Protein AF-A0A959JTS5-F1 (afdb_monomer_lite)

Secondary structure (DSSP, 8-state):
--HHHHHHHHHHHHHHHHTT---SPP-----GGG--PPPS--------SS-SS-EEEEEE--TTTTTS--HHHHHHHHHHTEEEEEES---SHHHHHHHHHHHHHTT-TTTEEEEE---GGGTTSTTHHHHHHHHHHHHHHTT--EEEE-TTTTTT-B-TTS-B--TT-GGGHHHHHHHHHTT--EEE-----GGGGS--STT--

pLDDT: mean 88.34, std 15.29, range [42.44, 98.81]

Foldseek 3Di:
DPVVVVVVVVVVVVVVVVVVPPPDPDPAPDDPVLQDADDPDDDDDDDDQADPEAEEAQDDADQPLLPDDCVVVVVSCVSHSYFAYEHQNCQFDPSVLSNLVSCVVNVNLRHYAYAYEADCLCLVPPCRLVVRLVRVVVNVVSRHQAHEADQCLLPPRADPVRHRRHPVRVSCVSVVVSCVVSVHYYHYDHDDDPLVVDDPHSRTD

Structure (mmCIF, N/CA/C/O backbone):
data_AF-A0A959JTS5-F1
#
_entry.id   AF-A0A959JTS5-F1
#
loop_
_atom_site.group_PDB
_atom_site.id
_atom_site.type_symbol
_atom_site.label_atom_id
_atom_site.label_alt_id
_atom_site.label_comp_id
_atom_site.label_asym_id
_atom_site.label_entity_id
_atom_site.label_seq_id
_atom_site.pdbx_PDB_ins_code
_atom_site.Cartn_x
_atom_site.Cartn_y
_atom_site.Cartn_z
_atom_site.occupancy
_atom_site.B_iso_or_equiv
_atom_site.auth_seq_id
_atom_site.auth_comp_id
_atom_site.auth_asym_id
_atom_site.auth_atom_id
_atom_site.pdbx_PDB_model_num
ATOM 1 N N . MET A 1 1 ? 27.516 30.004 56.117 1.00 53.88 1 MET A N 1
ATOM 2 C CA . MET A 1 1 ? 28.196 29.675 54.843 1.00 53.88 1 MET A CA 1
ATOM 3 C C . MET A 1 1 ? 27.559 28.506 54.069 1.00 53.88 1 MET A C 1
ATOM 5 O O . MET A 1 1 ? 27.892 28.332 52.912 1.00 53.88 1 MET A O 1
ATOM 9 N N . ILE A 1 2 ? 26.614 27.744 54.647 1.00 55.06 2 ILE A N 1
ATOM 10 C CA . ILE A 1 2 ? 26.049 26.526 54.017 1.00 55.06 2 ILE A CA 1
ATOM 11 C C . ILE A 1 2 ? 24.739 26.792 53.236 1.00 55.06 2 ILE A C 1
ATOM 13 O O . ILE A 1 2 ? 24.408 26.053 52.318 1.00 55.06 2 ILE A O 1
ATOM 17 N N . ARG A 1 3 ? 24.021 27.893 53.515 1.00 50.69 3 ARG A N 1
ATOM 18 C CA . ARG A 1 3 ? 22.712 28.203 52.891 1.00 50.69 3 ARG A CA 1
ATOM 19 C C . ARG A 1 3 ? 22.774 28.709 51.441 1.00 50.69 3 ARG A C 1
ATOM 21 O O . ARG A 1 3 ? 21.753 28.698 50.771 1.00 50.69 3 ARG A O 1
ATOM 28 N N . ASN A 1 4 ? 23.952 29.117 50.961 1.00 51.06 4 ASN A N 1
ATOM 29 C CA . ASN A 1 4 ? 24.141 29.609 49.588 1.00 51.06 4 ASN A CA 1
ATOM 30 C C . ASN A 1 4 ? 24.573 28.498 48.615 1.00 51.06 4 ASN A C 1
ATOM 32 O O . ASN A 1 4 ? 24.499 28.687 47.406 1.00 51.06 4 ASN A O 1
ATOM 36 N N . LEU A 1 5 ? 25.007 27.339 49.128 1.00 53.47 5 LEU A N 1
ATOM 37 C CA . LEU A 1 5 ? 25.459 26.220 48.297 1.00 53.47 5 LEU A CA 1
ATOM 38 C C . LEU A 1 5 ? 24.276 25.445 47.699 1.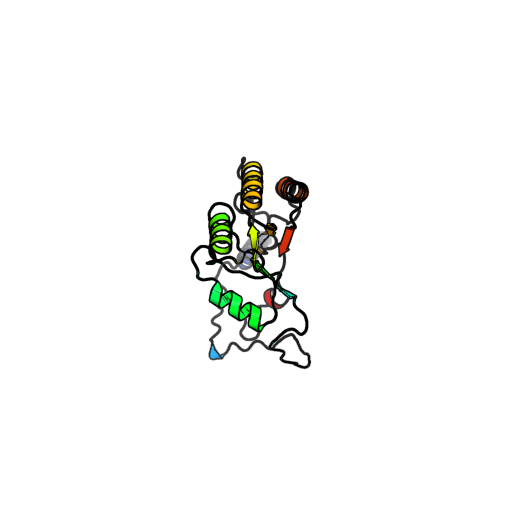00 53.47 5 LEU A C 1
ATOM 40 O O . LEU A 1 5 ? 24.325 25.033 46.545 1.00 53.47 5 LEU A O 1
ATOM 44 N N . THR A 1 6 ? 23.184 25.303 48.455 1.00 54.44 6 THR A N 1
ATOM 45 C CA . THR A 1 6 ? 21.994 24.552 48.032 1.00 54.44 6 THR A CA 1
ATOM 46 C C . THR A 1 6 ? 21.230 25.259 46.909 1.00 54.44 6 THR A C 1
ATOM 48 O O . THR A 1 6 ? 20.762 24.608 45.980 1.00 54.44 6 THR A O 1
ATOM 51 N N . THR A 1 7 ? 21.160 26.594 46.936 1.00 52.66 7 THR A N 1
ATOM 52 C CA . THR A 1 7 ? 20.487 27.393 45.898 1.00 52.66 7 THR A CA 1
ATOM 53 C C . THR A 1 7 ? 21.258 27.386 44.575 1.00 52.66 7 THR A C 1
ATOM 55 O O . THR A 1 7 ? 20.642 27.306 43.517 1.00 52.66 7 THR A O 1
ATOM 58 N N . CYS A 1 8 ? 22.597 27.385 44.620 1.00 52.59 8 CYS A N 1
ATOM 59 C CA . CYS A 1 8 ? 23.424 27.212 43.421 1.00 52.59 8 CYS A CA 1
ATOM 60 C C . CYS A 1 8 ? 23.279 25.811 42.811 1.00 52.59 8 CYS A C 1
ATOM 62 O O . CYS A 1 8 ? 23.274 25.681 41.593 1.00 52.59 8 CYS A O 1
ATOM 64 N N . PHE A 1 9 ? 23.118 24.768 43.629 1.00 55.44 9 PHE A N 1
ATOM 65 C CA . PHE A 1 9 ? 23.006 23.396 43.126 1.00 55.44 9 PHE A CA 1
ATOM 66 C C . PHE A 1 9 ? 21.684 23.141 42.379 1.00 55.44 9 PHE A C 1
ATOM 68 O O . PHE A 1 9 ? 21.674 22.465 41.354 1.00 55.44 9 PHE A O 1
ATOM 75 N N . VAL A 1 10 ? 20.577 23.737 42.839 1.00 55.84 10 VAL A N 1
ATOM 76 C CA . VAL A 1 10 ? 19.264 23.629 42.174 1.00 55.84 10 VAL A CA 1
ATOM 77 C C . VAL A 1 10 ? 19.225 24.411 40.854 1.00 55.84 10 VAL A C 1
ATOM 79 O O . VAL A 1 10 ? 18.631 23.937 39.891 1.00 55.84 10 VAL A O 1
ATOM 82 N N . LEU A 1 11 ? 19.902 25.563 40.775 1.00 51.66 11 LEU A N 1
ATOM 83 C CA . LEU A 1 11 ? 20.012 26.362 39.545 1.00 51.66 11 LEU A CA 1
ATOM 84 C C . LEU A 1 11 ? 20.901 25.702 38.480 1.00 51.66 11 LEU A C 1
ATOM 86 O O . LEU A 1 11 ? 20.620 25.811 37.293 1.00 51.66 11 LEU A O 1
ATOM 90 N N . VAL A 1 12 ? 21.952 24.987 38.886 1.00 55.69 12 VAL A N 1
ATOM 91 C CA . VAL A 1 12 ? 22.808 24.245 37.945 1.00 55.69 12 VAL A CA 1
ATOM 92 C C . VAL A 1 12 ? 22.078 23.020 37.384 1.00 55.69 12 VAL A C 1
ATOM 94 O O . VAL A 1 12 ? 22.204 22.733 36.195 1.00 55.69 12 VAL A O 1
ATOM 97 N N . LEU A 1 13 ? 21.260 22.332 38.192 1.00 50.53 13 LEU A N 1
ATOM 98 C CA . LEU A 1 13 ? 20.491 21.173 37.724 1.00 50.53 13 LEU A CA 1
ATOM 99 C C . LEU A 1 13 ? 19.383 21.554 36.726 1.00 50.53 13 LEU A C 1
ATOM 101 O O . LEU A 1 13 ? 19.171 20.829 35.758 1.00 50.53 13 LEU A O 1
ATOM 105 N N . SER A 1 14 ? 18.709 22.693 36.920 1.00 51.78 14 SER A N 1
ATOM 106 C CA . SER A 1 14 ? 17.647 23.152 36.013 1.00 51.78 14 SER A CA 1
ATOM 107 C C . SER A 1 14 ? 18.177 23.660 34.665 1.00 51.78 14 SER A C 1
ATOM 109 O O . SER A 1 14 ? 17.533 23.454 33.634 1.00 51.78 14 SER A O 1
ATOM 111 N N . VAL A 1 15 ? 19.380 24.245 34.637 1.00 51.44 15 VAL A N 1
ATOM 112 C CA . VAL A 1 15 ? 20.060 24.628 33.385 1.00 51.44 15 VAL A CA 1
ATOM 113 C C . VAL A 1 15 ? 20.521 23.391 32.602 1.00 51.44 15 VAL A C 1
ATOM 115 O O . VAL A 1 15 ? 20.429 23.379 31.377 1.00 51.44 15 VAL A O 1
ATOM 118 N N . LEU A 1 16 ? 20.937 22.316 33.283 1.00 49.72 16 LEU A N 1
ATOM 119 C CA . LEU A 1 16 ? 21.327 21.057 32.630 1.00 49.72 16 LEU A CA 1
ATOM 120 C C . LEU A 1 16 ? 20.135 20.300 32.020 1.00 49.72 16 LEU A C 1
ATOM 122 O O . LEU A 1 16 ? 20.291 19.677 30.973 1.00 49.72 16 LEU A O 1
ATOM 126 N N . THR A 1 17 ? 18.937 20.392 32.606 1.00 49.69 17 THR A N 1
ATOM 127 C CA . THR A 1 17 ? 17.725 19.794 32.015 1.00 49.69 17 THR A CA 1
ATOM 128 C C . THR A 1 17 ? 17.213 20.536 30.778 1.00 49.69 17 THR A C 1
ATOM 130 O O . THR A 1 17 ? 16.618 19.907 29.909 1.00 49.69 17 THR A O 1
ATOM 133 N N . LEU A 1 18 ? 17.481 21.841 30.647 1.00 46.03 18 LEU A N 1
ATOM 134 C CA . LEU A 1 18 ? 17.087 22.624 29.464 1.00 46.03 18 LEU A CA 1
ATOM 135 C C . LEU A 1 18 ? 17.956 22.320 28.231 1.00 46.03 18 LEU A C 1
ATOM 137 O O . LEU A 1 18 ? 17.461 22.384 27.111 1.00 46.03 18 LEU A O 1
ATOM 141 N N . TYR A 1 19 ? 19.218 21.916 28.414 1.00 48.56 19 TYR A N 1
ATOM 142 C CA . TYR A 1 19 ? 20.091 21.509 27.301 1.00 48.56 19 TYR A CA 1
ATOM 143 C C . TYR A 1 19 ? 19.749 20.134 26.706 1.00 48.56 19 TYR A C 1
ATOM 145 O O . TYR A 1 19 ? 20.180 19.831 25.595 1.00 48.56 19 TYR A O 1
ATOM 153 N N . ALA A 1 20 ? 18.974 19.305 27.414 1.00 47.16 20 ALA A N 1
ATOM 154 C CA . ALA A 1 20 ? 18.559 17.988 26.927 1.00 47.16 20 ALA A CA 1
ATOM 155 C C . ALA A 1 20 ? 17.365 18.044 25.952 1.00 47.16 20 ALA A C 1
ATOM 157 O O . ALA A 1 20 ? 17.077 17.054 25.287 1.00 47.16 20 ALA A O 1
ATOM 158 N N . GLN A 1 21 ? 16.693 19.194 25.831 1.00 47.03 21 GLN A N 1
ATOM 159 C CA . GLN A 1 21 ? 15.631 19.440 24.850 1.00 47.03 21 GLN A CA 1
ATOM 160 C C . GLN A 1 21 ? 16.137 20.388 23.760 1.00 47.03 21 GLN A C 1
ATOM 162 O O . GLN A 1 21 ? 15.685 21.524 23.625 1.00 47.03 21 GLN A O 1
ATOM 167 N N . ARG A 1 22 ? 17.123 19.939 22.980 1.00 42.44 22 ARG A N 1
ATOM 168 C CA . ARG A 1 22 ? 17.536 20.668 21.779 1.00 42.44 22 ARG A CA 1
ATOM 169 C C . ARG A 1 22 ? 16.488 20.419 20.685 1.00 42.44 22 ARG A C 1
ATOM 171 O O . ARG A 1 22 ? 16.502 19.373 20.053 1.00 42.44 22 ARG A O 1
ATOM 178 N N . ASN A 1 23 ? 15.584 21.382 20.503 1.00 50.91 23 ASN A N 1
ATOM 179 C CA . ASN A 1 23 ? 14.609 21.447 19.401 1.00 50.91 23 ASN A CA 1
ATOM 180 C C . ASN A 1 23 ? 15.133 22.255 18.194 1.00 50.91 23 ASN A C 1
ATOM 182 O O . ASN A 1 23 ? 14.359 22.620 17.313 1.00 50.91 23 ASN A O 1
ATOM 186 N N . GLU A 1 24 ? 16.429 22.570 18.163 1.00 52.34 24 GLU A N 1
ATOM 187 C CA . GLU A 1 24 ? 17.044 23.203 16.996 1.00 52.34 24 GLU A CA 1
ATOM 188 C C . GLU A 1 24 ? 17.142 22.179 15.857 1.00 52.34 24 GLU A C 1
ATOM 190 O O . GLU A 1 24 ? 17.466 21.016 16.134 1.00 52.34 24 GLU A O 1
ATOM 195 N N . PRO A 1 25 ? 16.897 22.574 14.593 1.00 55.31 25 PRO A N 1
ATOM 196 C CA . PRO A 1 25 ? 17.219 21.726 13.456 1.00 55.31 25 PRO A CA 1
ATOM 197 C C . PRO A 1 25 ? 18.669 21.276 13.608 1.00 55.31 25 PRO A C 1
ATOM 199 O O . PRO A 1 25 ? 19.538 22.078 13.962 1.00 55.31 25 PRO A O 1
ATOM 202 N N . LEU A 1 26 ? 18.936 19.992 13.382 1.00 58.16 26 LEU A N 1
ATOM 203 C CA . LEU A 1 26 ? 20.311 19.542 13.262 1.00 58.16 26 LEU A CA 1
ATOM 204 C C . LEU A 1 26 ? 20.951 20.412 12.165 1.00 58.16 26 LEU A C 1
ATOM 206 O O . LEU A 1 26 ? 20.433 20.448 11.050 1.00 58.16 26 LEU A O 1
ATOM 210 N N . ASP A 1 27 ? 22.005 21.158 12.503 1.00 59.91 27 ASP A N 1
ATOM 211 C CA . ASP A 1 27 ? 22.776 22.003 11.577 1.00 59.91 27 ASP A CA 1
ATOM 212 C C . ASP A 1 27 ? 23.596 21.104 10.639 1.00 59.91 27 ASP A C 1
ATOM 214 O O . ASP A 1 27 ? 24.821 21.031 10.682 1.00 59.91 27 ASP A O 1
ATOM 218 N N . ILE A 1 28 ? 22.879 20.277 9.885 1.00 63.41 28 ILE A N 1
ATOM 219 C CA . ILE A 1 28 ? 23.405 19.265 8.987 1.00 63.41 28 ILE A CA 1
ATOM 220 C C . ILE A 1 28 ? 23.385 19.902 7.611 1.00 63.41 28 ILE A C 1
ATOM 222 O O . ILE A 1 28 ? 22.430 19.768 6.848 1.00 63.41 28 ILE A O 1
ATOM 226 N N . SER A 1 29 ? 24.448 20.640 7.302 1.00 73.50 29 SER A N 1
ATOM 227 C CA . SER A 1 29 ? 24.765 20.985 5.922 1.00 73.50 29 SER A CA 1
ATOM 228 C C . SER A 1 29 ? 25.586 19.841 5.323 1.00 73.50 29 SER A C 1
ATOM 230 O O . SER A 1 29 ? 26.816 19.851 5.377 1.00 73.50 29 SER A O 1
ATOM 232 N N . ILE A 1 30 ? 24.913 18.817 4.798 1.00 80.62 30 ILE A N 1
ATOM 233 C CA . ILE A 1 30 ? 25.578 17.826 3.946 1.00 80.62 30 ILE A CA 1
ATOM 234 C C . ILE A 1 30 ? 25.593 18.411 2.538 1.00 80.62 30 ILE A C 1
ATOM 236 O O . ILE A 1 30 ? 24.537 18.691 1.968 1.00 80.62 30 ILE A O 1
ATOM 240 N N . ASP A 1 31 ? 26.785 18.640 1.998 1.00 84.38 31 ASP A N 1
ATOM 241 C CA . ASP A 1 31 ? 26.932 19.046 0.606 1.00 84.38 31 ASP A CA 1
ATOM 242 C C . ASP A 1 31 ? 26.749 17.833 -0.310 1.00 84.38 31 ASP A C 1
ATOM 244 O O . ASP A 1 31 ? 27.231 16.740 0.001 1.00 84.38 31 ASP A O 1
ATOM 248 N N . PHE A 1 32 ? 26.079 18.029 -1.447 1.00 85.25 32 PHE A N 1
ATOM 249 C CA . PHE A 1 32 ? 25.820 16.953 -2.403 1.00 85.25 32 PHE A CA 1
ATOM 250 C C . PHE A 1 32 ? 27.115 16.271 -2.867 1.00 85.25 32 PHE A C 1
ATOM 252 O O . PHE A 1 32 ? 27.122 15.055 -3.024 1.00 85.25 32 PHE A O 1
ATOM 259 N N . GLU A 1 33 ? 28.218 17.014 -3.032 1.00 89.75 33 GLU A N 1
ATOM 260 C CA . GLU A 1 33 ? 29.499 16.433 -3.462 1.00 89.75 33 GLU A CA 1
ATOM 261 C C . GLU A 1 33 ? 30.173 15.592 -2.366 1.00 89.75 33 GLU A C 1
ATOM 263 O O . GLU A 1 33 ? 31.035 14.769 -2.665 1.00 89.75 33 GLU A O 1
ATOM 268 N N . SER A 1 34 ? 29.791 15.791 -1.101 1.00 87.31 34 SER A N 1
ATOM 269 C CA . SER A 1 34 ? 30.347 15.070 0.052 1.00 87.31 34 SER A CA 1
ATOM 270 C C . SER A 1 34 ? 29.538 13.847 0.479 1.00 87.31 34 SER A C 1
ATOM 272 O O . SER A 1 34 ? 30.043 13.042 1.261 1.00 87.31 34 SER A O 1
ATOM 274 N N . TYR A 1 35 ? 28.300 13.714 -0.001 1.00 89.25 35 TYR A N 1
ATOM 275 C CA . TYR A 1 35 ? 27.422 12.592 0.319 1.00 89.25 35 TYR A CA 1
ATOM 276 C C . TYR A 1 35 ? 27.860 11.329 -0.437 1.00 89.25 35 TYR A C 1
ATOM 278 O O . TYR A 1 35 ? 27.628 11.203 -1.638 1.00 89.25 35 TYR A O 1
ATOM 286 N N . ASP A 1 36 ? 28.495 10.400 0.279 1.00 89.75 36 ASP A N 1
ATOM 287 C CA . ASP A 1 36 ? 29.021 9.136 -0.258 1.00 89.75 36 ASP A CA 1
ATOM 288 C C . ASP A 1 36 ? 28.855 8.003 0.778 1.00 89.75 36 ASP A C 1
ATOM 290 O O . ASP A 1 36 ? 29.837 7.522 1.357 1.00 89.75 36 ASP A O 1
ATOM 294 N N . PRO A 1 37 ? 27.608 7.605 1.107 1.00 88.62 37 PRO A N 1
ATOM 295 C CA . PRO A 1 37 ? 27.366 6.555 2.085 1.00 88.62 37 PRO A CA 1
ATOM 296 C C . PRO A 1 37 ? 27.881 5.204 1.559 1.00 88.62 37 PRO A C 1
ATOM 298 O O . PRO A 1 37 ? 27.437 4.729 0.507 1.00 88.62 37 PRO A O 1
ATOM 301 N N . PRO A 1 38 ? 28.796 4.525 2.275 1.00 85.62 38 PRO A N 1
ATOM 302 C CA . PRO A 1 38 ? 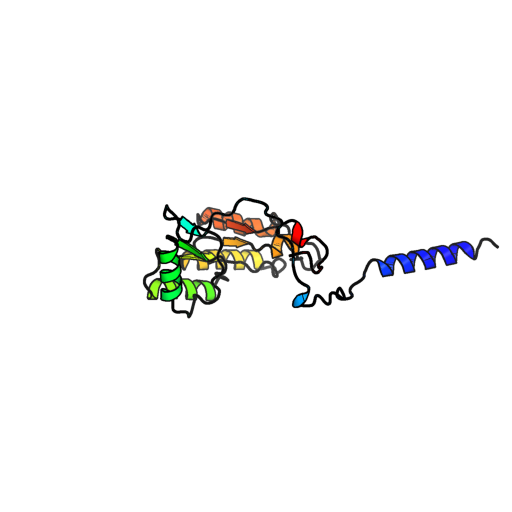29.240 3.202 1.879 1.00 85.62 38 PRO A CA 1
ATOM 303 C C . PRO A 1 38 ? 28.083 2.206 1.999 1.00 85.62 38 PRO A C 1
ATOM 305 O O . PRO A 1 38 ? 27.427 2.111 3.039 1.00 85.62 38 PRO A O 1
ATOM 308 N N . SER A 1 39 ? 27.870 1.403 0.953 1.00 85.00 39 SER A N 1
ATOM 309 C CA . SER A 1 39 ? 26.865 0.339 0.988 1.00 85.00 39 SER A CA 1
ATOM 310 C C . SER A 1 39 ? 27.113 -0.603 2.167 1.00 85.00 39 SER A C 1
ATOM 312 O O . SER A 1 39 ? 28.185 -1.198 2.309 1.00 85.00 39 SER A O 1
ATOM 314 N N . THR A 1 40 ? 26.090 -0.787 3.000 1.00 83.38 40 THR A N 1
ATOM 315 C CA . THR A 1 40 ? 26.128 -1.759 4.103 1.00 83.38 40 THR A CA 1
ATOM 316 C C . THR A 1 40 ? 25.941 -3.204 3.621 1.00 83.38 40 THR A C 1
ATOM 318 O O . THR A 1 40 ? 26.171 -4.147 4.383 1.00 83.38 40 THR A O 1
ATOM 321 N N . LEU A 1 41 ? 25.562 -3.402 2.353 1.00 83.00 41 LEU A N 1
ATOM 322 C CA . LEU A 1 41 ? 25.372 -4.709 1.733 1.00 83.00 41 LEU A CA 1
ATOM 323 C C . LEU A 1 41 ? 26.648 -5.144 0.995 1.00 83.00 41 LEU A C 1
ATOM 325 O O . LEU A 1 41 ? 26.887 -4.752 -0.144 1.00 83.00 41 LEU A O 1
ATOM 329 N N . VAL A 1 42 ? 27.450 -6.001 1.631 1.00 83.69 42 VAL A N 1
ATOM 330 C CA . VAL A 1 42 ? 28.685 -6.552 1.045 1.00 83.69 42 VAL A CA 1
ATOM 331 C C . VAL A 1 42 ? 28.430 -7.961 0.515 1.00 83.69 42 VAL A C 1
ATOM 333 O O . VAL A 1 42 ? 28.516 -8.940 1.257 1.00 83.69 42 VAL A O 1
ATOM 336 N N . VAL A 1 43 ? 28.108 -8.077 -0.774 1.00 88.75 43 VAL A N 1
ATOM 337 C CA . VAL A 1 43 ? 27.899 -9.361 -1.466 1.00 88.75 43 VAL A CA 1
ATOM 338 C C . VAL A 1 43 ? 28.390 -9.280 -2.918 1.00 88.75 43 VAL A C 1
ATOM 340 O O . VAL A 1 43 ? 28.415 -8.189 -3.483 1.00 88.75 43 VAL A O 1
ATOM 343 N N . PRO A 1 44 ? 28.768 -10.402 -3.560 1.00 90.31 44 PRO A N 1
ATOM 344 C CA . PRO A 1 44 ? 29.006 -10.421 -5.000 1.00 90.31 44 PRO A CA 1
ATOM 345 C C . PRO A 1 44 ? 27.768 -9.968 -5.781 1.00 90.31 44 PRO A C 1
ATOM 347 O O . PRO A 1 44 ? 26.658 -10.446 -5.538 1.00 90.31 44 PRO A O 1
ATOM 350 N N . GLU A 1 45 ? 27.966 -9.074 -6.744 1.00 87.62 45 GLU A N 1
ATOM 351 C CA . GLU A 1 45 ? 26.886 -8.571 -7.585 1.00 87.62 45 GLU A CA 1
ATOM 352 C C . GLU A 1 45 ? 26.626 -9.475 -8.791 1.00 87.62 45 GLU A C 1
ATOM 354 O O . GLU A 1 45 ? 27.536 -9.937 -9.488 1.00 87.62 45 GLU A O 1
ATOM 359 N N . HIS A 1 46 ? 25.344 -9.689 -9.076 1.00 88.62 46 HIS A N 1
ATOM 360 C CA . HIS A 1 46 ? 24.879 -10.461 -10.220 1.00 88.62 46 HIS A CA 1
ATOM 361 C C . HIS A 1 46 ? 23.702 -9.734 -10.881 1.00 88.62 46 HIS A C 1
ATOM 363 O O . HIS A 1 46 ? 22.549 -10.066 -10.599 1.00 88.62 46 HIS A O 1
ATOM 369 N N . PRO A 1 4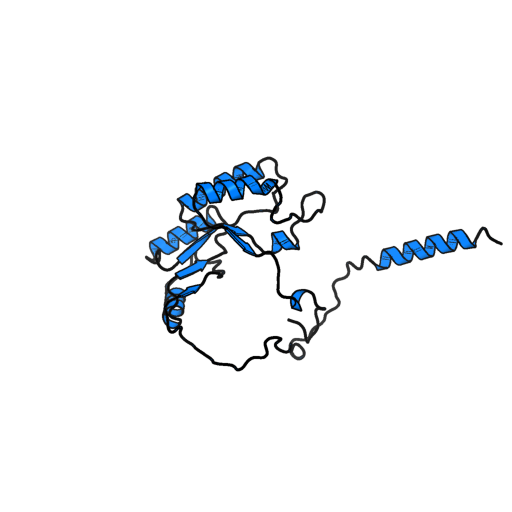7 ? 23.953 -8.736 -11.748 1.00 87.31 47 PRO A N 1
ATOM 370 C CA . PRO A 1 47 ? 22.885 -7.943 -12.342 1.00 87.31 47 PRO A CA 1
ATOM 371 C C . PRO A 1 47 ? 21.994 -8.815 -13.238 1.00 87.31 47 PRO A C 1
ATOM 373 O O . PRO A 1 47 ? 22.433 -9.393 -14.236 1.00 87.31 47 PRO A O 1
ATOM 376 N N . LYS A 1 48 ? 20.715 -8.924 -12.868 1.00 90.44 48 LYS A N 1
ATOM 377 C CA . LYS A 1 48 ? 19.664 -9.589 -13.647 1.00 90.44 48 LYS A CA 1
ATOM 378 C C . LYS A 1 48 ? 18.606 -8.549 -13.985 1.00 90.44 48 LYS A C 1
ATOM 380 O O . LYS A 1 48 ? 18.004 -7.976 -13.089 1.00 90.44 48 LYS A O 1
ATOM 385 N N . THR A 1 49 ? 18.358 -8.338 -15.271 1.00 93.62 49 THR A N 1
ATOM 386 C CA . THR A 1 49 ? 17.380 -7.348 -15.754 1.00 93.62 49 THR A CA 1
ATOM 387 C C . THR A 1 49 ? 15.981 -7.927 -15.962 1.00 93.62 49 THR A C 1
ATOM 389 O O . THR A 1 49 ? 15.043 -7.185 -16.217 1.00 93.62 49 THR A O 1
ATOM 392 N N . ARG A 1 50 ? 15.825 -9.253 -15.858 1.00 96.88 50 ARG A N 1
ATOM 393 C CA . ARG A 1 50 ? 14.544 -9.954 -15.997 1.00 96.88 50 ARG A CA 1
ATOM 394 C C . ARG A 1 50 ? 14.509 -11.194 -15.110 1.00 96.88 50 ARG A C 1
ATOM 396 O O . ARG A 1 50 ? 15.467 -11.976 -15.096 1.00 96.88 50 ARG A O 1
ATOM 403 N N . ALA A 1 51 ? 13.398 -11.410 -14.409 1.00 96.81 51 ALA A N 1
ATOM 404 C CA . ALA A 1 51 ? 13.219 -12.582 -13.562 1.00 96.81 51 ALA A CA 1
ATOM 405 C C . ALA A 1 51 ? 13.021 -13.857 -14.400 1.00 96.81 51 ALA A C 1
ATOM 407 O O . ALA A 1 51 ? 12.308 -13.872 -15.408 1.00 96.81 51 ALA A O 1
ATOM 408 N N . LYS A 1 52 ? 13.647 -14.964 -13.971 1.00 96.62 52 LYS A N 1
ATOM 409 C CA . LYS A 1 52 ? 13.503 -16.276 -14.631 1.00 96.62 52 LYS A CA 1
ATOM 410 C C . LYS A 1 52 ? 12.059 -16.783 -14.564 1.00 96.62 52 LYS A C 1
ATOM 412 O O . LYS A 1 52 ? 11.565 -17.326 -15.548 1.00 96.62 52 LYS A O 1
ATOM 417 N N . TYR A 1 53 ? 11.413 -16.600 -13.415 1.00 97.88 53 TYR A N 1
ATOM 418 C CA . TYR A 1 53 ? 10.020 -16.967 -13.178 1.00 97.88 53 TYR A CA 1
ATOM 419 C C . TYR A 1 53 ? 9.169 -15.710 -13.010 1.00 97.88 53 TYR A C 1
ATOM 421 O O . TYR A 1 53 ? 9.695 -14.703 -12.530 1.00 97.88 53 TYR A O 1
ATOM 429 N N . PRO A 1 54 ? 7.886 -15.762 -13.399 1.00 97.88 54 PRO A N 1
ATOM 430 C CA . PRO A 1 54 ? 6.978 -14.657 -13.160 1.00 97.88 54 PRO A CA 1
ATOM 431 C C . PRO A 1 54 ? 6.829 -14.394 -11.657 1.00 97.88 54 PRO A C 1
ATOM 433 O O . PRO A 1 54 ? 6.806 -15.342 -10.870 1.00 97.88 54 PRO A O 1
ATOM 436 N N . PHE A 1 55 ? 6.741 -13.126 -11.259 1.00 98.12 55 PHE A N 1
ATOM 437 C CA . PHE A 1 55 ? 6.649 -12.747 -9.846 1.00 98.12 55 PHE A CA 1
ATOM 438 C C . PHE A 1 55 ? 5.613 -11.648 -9.593 1.00 98.12 55 PHE A C 1
ATOM 440 O O . PHE A 1 55 ? 5.121 -11.009 -10.525 1.00 98.12 55 PHE A O 1
ATOM 447 N N . ILE A 1 56 ? 5.286 -11.458 -8.315 1.00 98.25 56 ILE A N 1
ATOM 448 C CA . ILE A 1 56 ? 4.393 -10.413 -7.815 1.00 98.25 56 ILE A CA 1
ATOM 449 C C . ILE A 1 56 ? 5.243 -9.427 -7.018 1.00 98.25 56 ILE A C 1
ATOM 451 O O . ILE A 1 56 ? 5.920 -9.837 -6.074 1.00 98.25 56 ILE A O 1
ATOM 455 N N . ASP A 1 57 ? 5.211 -8.149 -7.389 1.00 97.75 57 ASP A N 1
ATOM 456 C CA . ASP A 1 57 ? 5.776 -7.086 -6.559 1.00 97.75 57 ASP A CA 1
ATOM 457 C C . ASP A 1 57 ? 4.770 -6.720 -5.470 1.00 97.75 57 ASP A C 1
ATOM 459 O O . ASP A 1 57 ? 3.691 -6.207 -5.758 1.00 97.75 57 ASP A O 1
ATOM 463 N N . ILE A 1 58 ? 5.109 -7.016 -4.217 1.00 96.75 58 ILE A N 1
ATOM 464 C CA . ILE A 1 58 ? 4.208 -6.823 -3.077 1.00 96.75 58 ILE A CA 1
ATOM 465 C C . ILE A 1 58 ? 4.302 -5.428 -2.446 1.00 96.75 58 ILE A C 1
ATOM 467 O O . ILE A 1 58 ? 3.542 -5.148 -1.519 1.00 96.75 58 ILE A O 1
ATOM 471 N N . HIS A 1 59 ? 5.244 -4.576 -2.871 1.00 96.12 59 HIS A N 1
ATOM 472 C CA . HIS A 1 59 ? 5.495 -3.303 -2.197 1.00 96.12 59 HIS A CA 1
ATOM 473 C C . HIS A 1 59 ? 5.836 -2.180 -3.169 1.00 96.12 59 HIS A C 1
ATOM 475 O O . HIS A 1 59 ? 6.990 -1.782 -3.310 1.00 96.12 59 HIS A O 1
ATOM 481 N N . ASN A 1 60 ? 4.793 -1.588 -3.745 1.00 95.75 60 ASN A N 1
ATOM 482 C CA . ASN A 1 60 ? 4.925 -0.456 -4.645 1.00 95.75 60 ASN A CA 1
ATOM 483 C C . ASN A 1 60 ? 4.062 0.742 -4.218 1.00 95.75 60 ASN A C 1
ATOM 485 O O . ASN A 1 60 ? 3.083 0.591 -3.482 1.00 95.75 60 ASN A O 1
ATOM 489 N N . HIS A 1 61 ? 4.410 1.933 -4.704 1.00 96.25 61 HIS A N 1
ATOM 490 C CA . HIS A 1 61 ? 3.692 3.177 -4.440 1.00 96.25 61 HIS A CA 1
ATOM 491 C C . HIS A 1 61 ? 3.420 3.943 -5.737 1.00 96.25 61 HIS A C 1
ATOM 493 O O . HIS A 1 61 ? 4.248 4.720 -6.208 1.00 96.25 61 HIS A O 1
ATOM 499 N N . GLN A 1 62 ? 2.224 3.748 -6.292 1.00 95.38 62 GLN A N 1
ATOM 500 C CA . GLN A 1 62 ? 1.779 4.374 -7.535 1.00 95.38 62 GLN A CA 1
ATOM 501 C C . GLN A 1 62 ? 0.662 5.391 -7.254 1.00 95.38 62 GLN A C 1
ATOM 503 O O . GLN A 1 62 ? -0.528 5.137 -7.449 1.00 95.38 62 GLN A O 1
ATOM 508 N N . TRP A 1 63 ? 1.049 6.571 -6.764 1.00 92.06 63 TRP A N 1
ATOM 509 C CA . TRP A 1 63 ? 0.128 7.598 -6.248 1.00 92.06 63 TRP A CA 1
ATOM 510 C C . TRP A 1 63 ? -0.833 8.193 -7.283 1.00 92.06 63 TRP A C 1
ATOM 512 O O . TRP A 1 63 ? -1.877 8.727 -6.914 1.00 92.06 63 TRP A O 1
ATOM 522 N N . ARG A 1 64 ? -0.473 8.148 -8.570 1.00 90.12 64 ARG A N 1
ATOM 523 C CA . ARG A 1 64 ? -1.193 8.829 -9.661 1.00 90.12 64 ARG A CA 1
ATOM 524 C C . ARG A 1 64 ? -1.915 7.869 -10.611 1.00 90.12 64 ARG A C 1
ATOM 526 O O . ARG A 1 64 ? -2.306 8.272 -11.702 1.00 90.12 64 ARG A O 1
ATOM 533 N N . MET A 1 65 ? -2.142 6.620 -10.194 1.00 92.38 65 MET A N 1
ATOM 534 C CA . MET A 1 65 ? -2.852 5.627 -11.015 1.00 92.38 65 MET A CA 1
ATOM 535 C C . MET A 1 65 ? -4.303 5.991 -11.327 1.00 92.38 65 MET A C 1
ATOM 537 O O . MET A 1 65 ? -4.861 5.396 -12.233 1.00 92.38 65 MET A O 1
ATOM 541 N N . GLY A 1 66 ? -4.932 6.925 -10.608 1.00 93.12 66 GLY A N 1
ATOM 542 C CA . GLY A 1 66 ? -6.327 7.305 -10.866 1.00 93.12 66 GLY A CA 1
ATOM 543 C C . GLY A 1 66 ? -6.547 8.064 -12.179 1.00 93.12 66 GLY A C 1
ATOM 544 O O . GLY A 1 66 ? -7.655 8.067 -12.700 1.00 93.12 66 GLY A O 1
ATOM 545 N N . GLU A 1 67 ? -5.508 8.702 -12.720 1.00 90.25 67 GLU A N 1
ATOM 546 C CA . GLU A 1 67 ? -5.619 9.608 -13.879 1.00 90.25 67 GLU A CA 1
ATOM 547 C C . GLU A 1 67 ? -4.561 9.331 -14.957 1.00 90.25 67 GLU A C 1
ATOM 549 O O . GLU A 1 67 ? -4.549 9.978 -16.001 1.00 90.25 67 GLU A O 1
ATOM 554 N N . GLY A 1 68 ? -3.633 8.409 -14.690 1.00 87.81 68 GLY A N 1
ATOM 555 C CA . GLY A 1 68 ? -2.502 8.116 -15.564 1.00 87.81 68 GLY A CA 1
ATOM 556 C C . GLY A 1 68 ? -2.801 7.052 -16.619 1.00 87.81 68 GLY A C 1
ATOM 557 O O . GLY A 1 68 ? -3.617 6.152 -16.413 1.00 87.81 68 GLY A O 1
ATOM 558 N N . ASP A 1 69 ? -2.071 7.123 -17.728 1.00 94.56 69 ASP A N 1
ATOM 559 C CA . ASP A 1 69 ? -1.907 6.002 -18.654 1.00 94.56 69 ASP A CA 1
ATOM 560 C C . ASP A 1 69 ? -1.047 4.920 -17.985 1.00 94.56 69 ASP A C 1
ATOM 562 O O . ASP A 1 69 ? 0.084 5.182 -17.565 1.00 94.56 69 ASP A O 1
ATOM 566 N N . LEU A 1 70 ? -1.598 3.713 -17.850 1.00 97.19 70 LEU A N 1
ATOM 567 C CA . LEU A 1 70 ? -0.931 2.592 -17.192 1.00 97.19 70 LEU A CA 1
ATOM 568 C C . LEU A 1 70 ? -0.060 1.782 -18.163 1.00 97.19 70 LEU A C 1
ATOM 570 O O . LEU A 1 70 ? 0.721 0.947 -17.711 1.00 97.19 70 LEU A O 1
ATOM 574 N N . SER A 1 71 ? -0.150 2.024 -19.475 1.00 97.25 71 SER A N 1
ATOM 575 C CA . SER A 1 71 ? 0.532 1.224 -20.503 1.00 97.25 71 SER A CA 1
ATOM 576 C C . SER A 1 71 ? 2.056 1.228 -20.364 1.00 97.25 71 SER A C 1
ATOM 578 O O . SER A 1 71 ? 2.687 0.179 -20.498 1.00 97.25 71 SER A O 1
ATOM 580 N N . THR A 1 72 ? 2.652 2.374 -20.024 1.00 96.12 72 THR A N 1
ATOM 581 C CA . THR A 1 72 ? 4.096 2.481 -19.771 1.00 96.12 72 THR A CA 1
ATOM 582 C C . THR A 1 72 ? 4.513 1.603 -18.595 1.00 96.12 72 THR A C 1
ATOM 584 O O . THR A 1 72 ? 5.426 0.794 -18.735 1.00 96.12 72 THR A O 1
ATOM 587 N N . LEU A 1 73 ? 3.797 1.693 -17.469 1.00 96.69 73 LEU A N 1
ATOM 588 C CA . LEU A 1 73 ? 4.085 0.887 -16.281 1.00 96.69 73 LEU A CA 1
ATOM 589 C C . LEU A 1 73 ? 3.919 -0.610 -16.575 1.00 96.69 73 LEU A C 1
ATOM 591 O O . LEU A 1 73 ? 4.751 -1.418 -16.176 1.00 96.69 73 LEU A O 1
ATOM 595 N N . VAL A 1 74 ? 2.880 -0.989 -17.319 1.00 98.25 74 VAL A N 1
ATOM 596 C CA . VAL A 1 74 ? 2.660 -2.383 -17.732 1.00 98.25 74 VAL A CA 1
ATOM 597 C C . VAL A 1 74 ? 3.794 -2.890 -18.632 1.00 98.25 74 VAL A C 1
ATOM 599 O O . VAL A 1 74 ? 4.282 -4.000 -18.428 1.00 98.25 74 VAL A O 1
ATOM 602 N N . SER A 1 75 ? 4.272 -2.075 -19.574 1.00 98.31 75 SER A N 1
ATOM 603 C CA . SER A 1 75 ? 5.427 -2.406 -20.422 1.00 98.31 75 SER A CA 1
ATOM 604 C C . SER A 1 75 ? 6.704 -2.624 -19.596 1.00 98.31 75 SER A C 1
ATOM 606 O O . SER A 1 75 ? 7.454 -3.580 -19.815 1.00 98.31 75 SER A O 1
ATOM 608 N N . GLU A 1 76 ? 6.932 -1.784 -18.583 1.00 97.31 76 GLU A N 1
ATOM 609 C CA . GLU A 1 76 ? 8.041 -1.946 -17.639 1.00 97.31 76 GLU A CA 1
ATOM 610 C C . GLU A 1 76 ? 7.896 -3.243 -16.827 1.00 97.31 76 GLU A C 1
ATOM 612 O O . GLU A 1 76 ? 8.850 -4.022 -16.739 1.00 97.31 76 GLU A O 1
ATOM 617 N N . MET A 1 77 ? 6.698 -3.540 -16.311 1.00 98.31 77 MET A 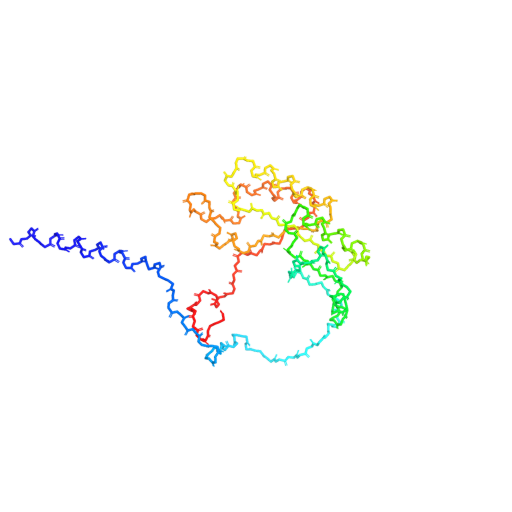N 1
ATOM 618 C CA . MET A 1 77 ? 6.395 -4.801 -15.625 1.00 98.31 77 MET A CA 1
ATOM 619 C C . MET A 1 77 ? 6.689 -6.021 -16.514 1.00 98.31 77 MET A C 1
ATOM 621 O O . MET A 1 77 ? 7.332 -6.977 -16.067 1.00 98.31 77 MET A O 1
ATOM 625 N N . ASP A 1 78 ? 6.286 -5.979 -17.786 1.00 98.56 78 ASP A N 1
ATOM 626 C CA . ASP A 1 78 ? 6.531 -7.052 -18.755 1.00 98.56 78 ASP A CA 1
ATOM 627 C C . ASP A 1 78 ? 8.032 -7.273 -18.994 1.00 98.56 78 ASP A C 1
ATOM 629 O O . ASP A 1 78 ? 8.500 -8.421 -19.026 1.00 98.56 78 ASP A O 1
ATOM 633 N N . SER A 1 79 ? 8.811 -6.187 -19.080 1.00 98.25 79 SER A N 1
ATOM 634 C CA . SER A 1 79 ? 10.268 -6.251 -19.251 1.00 98.25 79 SER A CA 1
ATOM 635 C C . SER A 1 79 ? 10.962 -6.994 -18.098 1.00 98.25 79 SER A C 1
ATOM 637 O O . SER A 1 79 ? 11.925 -7.736 -18.319 1.00 98.25 79 SER A O 1
ATOM 639 N N . LEU A 1 80 ? 10.407 -6.887 -16.885 1.00 97.88 80 LEU A N 1
ATOM 640 C CA . LEU A 1 80 ? 10.925 -7.513 -15.670 1.00 97.88 80 LEU A CA 1
ATOM 641 C C . LEU A 1 80 ? 10.441 -8.956 -15.471 1.00 97.88 80 LEU A C 1
ATOM 643 O O . LEU A 1 80 ? 11.062 -9.688 -14.697 1.00 97.88 80 LEU A O 1
ATOM 647 N N . ASN A 1 81 ? 9.399 -9.397 -16.191 1.00 98.31 81 ASN A N 1
ATOM 648 C CA . ASN A 1 81 ? 8.600 -10.599 -15.894 1.00 98.31 81 ASN A CA 1
ATOM 649 C C . ASN A 1 81 ? 7.760 -10.462 -14.602 1.00 98.31 81 ASN A C 1
ATOM 651 O O . ASN A 1 81 ? 7.532 -11.439 -13.884 1.00 98.31 81 ASN A O 1
ATOM 655 N N . MET A 1 82 ? 7.305 -9.245 -14.302 1.00 98.50 82 MET A N 1
ATOM 656 C CA . MET A 1 82 ? 6.392 -8.947 -13.199 1.00 98.50 82 MET A CA 1
ATOM 657 C C . MET A 1 82 ? 4.941 -9.114 -13.663 1.00 98.50 82 MET A C 1
ATOM 659 O O . MET A 1 82 ? 4.476 -8.434 -14.577 1.00 98.50 82 MET A O 1
ATOM 663 N N . GLN A 1 83 ? 4.212 -10.027 -13.030 1.00 98.38 83 GLN A N 1
ATOM 664 C CA . GLN A 1 83 ? 2.825 -10.325 -13.395 1.00 98.38 83 GLN A CA 1
ATOM 665 C C . GLN A 1 83 ? 1.857 -9.367 -12.723 1.00 98.38 83 GLN A C 1
ATOM 667 O O . GLN A 1 83 ? 1.007 -8.786 -13.390 1.00 98.38 83 GLN A O 1
ATOM 672 N N . VAL A 1 84 ? 2.024 -9.174 -11.415 1.00 98.50 84 VAL A N 1
ATOM 673 C CA . VAL A 1 84 ? 1.141 -8.334 -10.608 1.00 98.50 84 VAL A CA 1
ATOM 674 C C . VAL A 1 84 ? 1.972 -7.338 -9.820 1.00 98.50 84 VAL A C 1
ATOM 676 O O . VAL A 1 84 ? 2.971 -7.713 -9.203 1.00 98.50 84 VAL A O 1
ATOM 679 N N . LEU A 1 85 ? 1.525 -6.088 -9.818 1.00 98.50 85 LEU A N 1
ATOM 680 C CA . LEU A 1 85 ? 2.037 -5.029 -8.963 1.00 98.50 85 LEU A CA 1
ATOM 681 C C . LEU A 1 85 ? 1.006 -4.713 -7.879 1.00 98.50 85 LEU A C 1
ATOM 683 O O . LEU A 1 85 ? -0.152 -4.391 -8.160 1.00 98.50 85 LEU A O 1
ATOM 687 N N . VAL A 1 86 ? 1.434 -4.794 -6.622 1.00 98.62 86 VAL A N 1
ATOM 688 C CA . VAL A 1 86 ? 0.639 -4.399 -5.462 1.00 98.62 86 VAL A CA 1
ATOM 689 C C . VAL A 1 86 ? 0.924 -2.933 -5.138 1.00 98.62 86 VAL A C 1
ATOM 691 O O . VAL A 1 86 ? 1.989 -2.581 -4.627 1.00 98.62 86 VAL A O 1
ATOM 694 N N . ASN A 1 87 ? -0.048 -2.067 -5.417 1.00 98.00 87 ASN A N 1
ATOM 695 C CA . ASN A 1 87 ? 0.001 -0.652 -5.074 1.00 98.00 87 ASN A CA 1
ATOM 696 C C . ASN A 1 87 ? -0.485 -0.448 -3.631 1.00 98.00 87 ASN A C 1
ATOM 698 O O . ASN A 1 87 ? -1.668 -0.608 -3.332 1.00 98.00 87 ASN A O 1
ATOM 702 N N . LEU A 1 88 ? 0.424 -0.051 -2.741 1.00 98.06 88 LEU A N 1
ATOM 703 C CA . LEU A 1 88 ? 0.167 0.144 -1.312 1.00 98.06 88 LEU A CA 1
ATOM 704 C C . LEU A 1 88 ? -0.305 1.562 -0.946 1.00 98.06 88 LEU A C 1
ATOM 706 O O . LEU A 1 88 ? -0.472 1.870 0.236 1.00 98.06 88 LEU A O 1
ATOM 710 N N . SER A 1 89 ? -0.528 2.413 -1.951 1.00 96.56 89 SER A N 1
ATOM 711 C CA . SER A 1 89 ? -0.962 3.811 -1.817 1.00 96.56 89 SER A CA 1
ATOM 712 C C . SER A 1 89 ? -2.369 4.079 -2.364 1.00 96.56 89 SER A C 1
ATOM 714 O O . SER A 1 89 ? -2.580 5.043 -3.095 1.00 96.56 89 SER A O 1
ATOM 716 N N . GLY A 1 90 ? -3.352 3.245 -2.016 1.00 96.81 90 GLY A N 1
ATOM 717 C CA . GLY A 1 90 ? -4.736 3.426 -2.467 1.00 96.81 90 GLY A CA 1
ATOM 718 C C . GLY A 1 90 ? -5.480 4.597 -1.819 1.00 96.81 90 GLY A C 1
ATOM 719 O O . GLY A 1 90 ? -6.485 5.035 -2.365 1.00 96.81 90 GLY A O 1
ATOM 720 N N . ARG A 1 91 ? -5.005 5.128 -0.680 1.00 95.00 91 ARG A N 1
ATOM 721 C CA . ARG A 1 91 ? -5.558 6.284 0.072 1.00 95.00 91 ARG A CA 1
ATOM 722 C C . ARG A 1 91 ? -6.992 6.140 0.611 1.00 95.00 91 ARG A C 1
ATOM 724 O O . ARG A 1 91 ? -7.361 6.931 1.471 1.00 95.00 91 ARG A O 1
ATOM 731 N N . GLY A 1 92 ? -7.751 5.153 0.143 1.00 96.88 92 GLY A N 1
ATOM 732 C CA . GLY A 1 92 ? -9.142 4.909 0.515 1.00 96.88 92 GLY A CA 1
ATOM 733 C C . GLY A 1 92 ? -10.147 5.827 -0.185 1.00 96.88 92 GLY A C 1
ATOM 734 O O . GLY A 1 92 ? -9.790 6.774 -0.897 1.00 96.88 92 GLY A O 1
ATOM 735 N N . GLY A 1 93 ? -11.427 5.514 -0.007 1.00 97.31 93 GLY A N 1
ATOM 736 C CA . GLY A 1 93 ? -12.568 6.278 -0.492 1.00 97.31 93 GLY A CA 1
ATOM 737 C C . GLY A 1 93 ? -12.535 6.546 -1.998 1.00 97.31 93 GLY A C 1
ATOM 738 O O . GLY A 1 93 ? -12.243 5.676 -2.822 1.00 97.31 93 GLY A O 1
ATOM 739 N N . ALA A 1 94 ? -12.845 7.788 -2.372 1.00 97.19 94 ALA A N 1
ATOM 740 C CA . ALA A 1 94 ? -12.922 8.204 -3.771 1.00 97.19 94 ALA A CA 1
ATOM 741 C C . ALA A 1 94 ? -11.596 8.025 -4.529 1.00 97.19 94 ALA A C 1
ATOM 743 O O . ALA A 1 94 ? -11.619 7.673 -5.706 1.00 97.19 94 ALA A O 1
ATOM 744 N N . ALA A 1 95 ? -10.452 8.225 -3.866 1.00 97.19 95 ALA A N 1
ATOM 745 C CA . ALA A 1 95 ? -9.142 8.066 -4.494 1.00 97.19 95 ALA A CA 1
ATOM 746 C C . ALA A 1 95 ? -8.876 6.603 -4.869 1.00 97.19 95 ALA A C 1
ATOM 748 O O . ALA A 1 95 ? -8.439 6.325 -5.985 1.00 97.19 95 ALA A O 1
ATOM 749 N N . LEU A 1 96 ? -9.203 5.665 -3.974 1.00 98.19 96 LEU A N 1
ATOM 750 C CA . LEU A 1 96 ? -9.088 4.239 -4.267 1.00 98.19 96 LEU A CA 1
ATOM 751 C C . LEU A 1 96 ? -10.000 3.843 -5.424 1.00 98.19 96 LEU A C 1
ATOM 753 O O . LEU A 1 96 ? -9.545 3.199 -6.368 1.00 98.19 96 LEU A O 1
ATOM 757 N N . LYS A 1 97 ? -11.265 4.278 -5.375 1.00 98.31 97 LYS A N 1
ATOM 758 C CA . LYS A 1 97 ? -12.230 3.996 -6.439 1.00 98.31 97 LYS A CA 1
ATOM 759 C C . LYS A 1 97 ? -11.757 4.536 -7.790 1.00 98.31 97 LYS A C 1
ATOM 761 O O . LYS A 1 97 ? -11.874 3.849 -8.794 1.00 98.31 97 LYS A O 1
ATOM 766 N N . GLN A 1 98 ? -11.184 5.737 -7.824 1.00 98.25 98 GLN A N 1
ATOM 767 C CA . GLN A 1 98 ? -10.634 6.314 -9.050 1.00 98.25 98 GLN A CA 1
ATOM 768 C C . GLN A 1 98 ? -9.510 5.440 -9.632 1.00 98.25 98 GLN A C 1
ATOM 770 O O . GLN A 1 98 ? -9.468 5.214 -10.839 1.00 98.25 98 GLN A O 1
ATOM 775 N N . MET A 1 99 ? -8.618 4.911 -8.787 1.00 98.25 99 MET A N 1
ATOM 776 C CA . MET A 1 99 ? -7.554 4.001 -9.228 1.00 98.25 99 MET A CA 1
ATOM 777 C C . MET A 1 99 ? -8.117 2.688 -9.777 1.00 98.25 99 MET A C 1
ATOM 779 O O . MET A 1 99 ? -7.702 2.255 -10.850 1.00 98.25 99 MET A O 1
ATOM 783 N N . THR A 1 100 ? -9.059 2.056 -9.072 1.00 98.38 100 THR A N 1
ATOM 784 C CA . THR A 1 100 ? -9.641 0.778 -9.509 1.00 98.38 100 THR A CA 1
ATOM 785 C C . THR A 1 100 ? -10.515 0.934 -10.754 1.00 98.38 100 THR A C 1
ATOM 787 O O . THR A 1 100 ? -10.451 0.088 -11.648 1.00 98.38 100 THR A O 1
ATOM 790 N N . ASP A 1 101 ? -11.254 2.040 -10.876 1.00 98.44 101 ASP A N 1
ATOM 791 C CA . ASP A 1 101 ? -11.997 2.399 -12.086 1.00 98.44 101 ASP A CA 1
ATOM 792 C C . ASP A 1 101 ? -11.051 2.599 -13.281 1.00 98.44 101 ASP A C 1
ATOM 794 O O . ASP A 1 101 ? -11.334 2.086 -14.362 1.00 98.44 101 ASP A O 1
ATOM 798 N N . ASN A 1 102 ? -9.920 3.299 -13.107 1.00 98.44 102 ASN A N 1
ATOM 799 C CA . ASN A 1 102 ? -8.957 3.514 -14.192 1.00 98.44 102 ASN A CA 1
ATOM 800 C C . ASN A 1 102 ? -8.274 2.207 -14.629 1.00 98.44 102 ASN A C 1
ATOM 802 O O . ASN A 1 102 ? -8.155 1.947 -15.825 1.00 98.44 102 ASN A O 1
ATOM 806 N N . ILE A 1 103 ? -7.898 1.345 -13.675 1.00 98.38 103 ILE A N 1
ATOM 807 C CA . ILE A 1 103 ? -7.374 -0.003 -13.962 1.00 98.38 103 ILE A CA 1
ATOM 808 C C . ILE A 1 103 ? -8.367 -0.790 -14.826 1.00 98.38 103 ILE A C 1
ATOM 810 O O . ILE A 1 103 ? -7.982 -1.371 -15.839 1.00 98.38 103 ILE A O 1
ATOM 814 N N . LYS A 1 104 ? -9.651 -0.766 -14.453 1.00 98.19 104 LYS A N 1
ATOM 815 C CA . LYS A 1 104 ? -10.725 -1.434 -15.194 1.00 98.19 104 LYS A CA 1
ATOM 816 C C . LYS A 1 104 ? -10.959 -0.826 -16.576 1.00 98.19 104 LYS A C 1
ATOM 818 O O . LYS A 1 104 ? -11.143 -1.553 -17.548 1.00 98.19 104 LYS A O 1
ATOM 823 N N . ALA A 1 105 ? -10.953 0.501 -16.679 1.00 98.25 105 ALA A N 1
ATOM 824 C CA . ALA A 1 105 ? -11.152 1.207 -17.942 1.00 98.25 105 ALA A CA 1
ATOM 825 C C . ALA A 1 105 ? -10.044 0.909 -18.965 1.00 98.25 105 ALA A C 1
ATOM 827 O O . ALA A 1 105 ? -10.308 0.918 -20.164 1.00 98.25 105 ALA A O 1
ATOM 828 N N . GLN A 1 106 ? -8.828 0.627 -18.492 1.00 98.00 106 GLN A N 1
ATOM 829 C CA . GLN A 1 106 ? -7.678 0.272 -19.325 1.00 98.00 106 GLN A CA 1
ATOM 830 C C . GLN A 1 106 ? -7.452 -1.244 -19.454 1.00 98.00 106 GLN A C 1
ATOM 832 O O . GLN A 1 106 ? -6.487 -1.652 -20.093 1.00 98.00 106 GLN A O 1
ATOM 837 N N . HIS A 1 107 ? -8.351 -2.071 -18.906 1.00 97.88 107 HIS A N 1
ATOM 838 C CA . HIS A 1 107 ? -8.321 -3.536 -18.996 1.00 97.88 107 HIS A CA 1
ATOM 839 C C . HIS A 1 107 ? -7.082 -4.201 -18.366 1.00 97.88 107 HIS A C 1
ATOM 841 O O . HIS A 1 107 ? -6.526 -5.144 -18.927 1.00 97.88 107 HIS A O 1
ATOM 847 N N . TYR A 1 108 ? -6.643 -3.704 -17.204 1.00 98.19 108 TYR A N 1
ATOM 848 C CA . TYR A 1 108 ? -5.481 -4.224 -16.470 1.00 98.19 108 TYR A CA 1
ATOM 849 C C . TYR A 1 108 ? -5.835 -4.809 -15.092 1.00 98.19 108 TYR A C 1
ATOM 851 O O . TYR A 1 108 ? -5.004 -4.813 -14.179 1.00 98.19 108 TYR A O 1
ATOM 859 N N . GLU A 1 109 ? -7.066 -5.289 -14.895 1.00 97.50 109 GLU A N 1
ATOM 860 C CA . GLU A 1 109 ? -7.533 -5.822 -13.605 1.00 97.50 109 GLU A CA 1
ATOM 861 C C . GLU A 1 109 ? -6.722 -7.023 -13.092 1.00 97.50 109 GLU A C 1
ATOM 863 O O . GLU A 1 109 ? -6.707 -7.286 -11.890 1.00 97.50 109 GLU A O 1
ATOM 868 N N . ASP A 1 110 ? -6.045 -7.751 -13.979 1.00 97.88 110 ASP A N 1
ATOM 869 C CA . ASP A 1 110 ? -5.169 -8.878 -13.658 1.00 97.88 110 ASP A CA 1
ATOM 870 C C . ASP A 1 110 ? -3.711 -8.467 -13.390 1.00 97.88 110 ASP A C 1
ATOM 872 O O . ASP A 1 110 ? -2.926 -9.289 -12.918 1.00 97.88 110 ASP A O 1
ATOM 876 N N . ARG A 1 111 ? -3.343 -7.204 -13.645 1.00 98.44 111 ARG A N 1
ATOM 877 C CA . ARG A 1 111 ? -1.977 -6.680 -13.469 1.00 98.44 111 ARG A CA 1
ATOM 878 C C . ARG A 1 111 ? -1.781 -5.908 -12.172 1.00 98.44 111 ARG A C 1
ATOM 880 O O . ARG A 1 111 ? -0.649 -5.765 -11.715 1.00 98.44 111 ARG A O 1
ATOM 887 N N . PHE A 1 112 ? -2.854 -5.424 -11.552 1.00 98.38 112 PHE A N 1
ATOM 888 C CA . PHE A 1 112 ? -2.762 -4.540 -10.392 1.00 98.38 112 PHE A CA 1
ATOM 889 C C . PHE A 1 112 ? -3.635 -4.996 -9.227 1.00 98.38 112 PHE A C 1
ATOM 891 O O . PHE A 1 112 ? -4.805 -5.334 -9.385 1.00 98.38 112 PHE A O 1
ATOM 898 N N . ALA A 1 113 ? -3.079 -4.913 -8.021 1.00 98.31 113 ALA A N 1
ATOM 899 C CA . ALA A 1 113 ? -3.822 -5.023 -6.774 1.00 98.31 113 ALA A CA 1
ATOM 900 C C . ALA A 1 113 ? -3.649 -3.729 -5.973 1.00 98.31 113 ALA A C 1
ATOM 902 O O . ALA A 1 113 ? -2.528 -3.347 -5.652 1.00 98.31 113 ALA A O 1
ATOM 903 N N . VAL A 1 114 ? -4.746 -3.046 -5.636 1.00 98.50 114 VAL A N 1
ATOM 904 C CA . VAL A 1 114 ? -4.699 -1.790 -4.870 1.00 98.50 114 VAL A CA 1
ATOM 905 C C . VAL A 1 114 ? -5.062 -2.065 -3.418 1.00 98.50 114 VAL A C 1
ATOM 907 O O . VAL A 1 114 ? -6.102 -2.659 -3.136 1.00 98.50 114 VAL A O 1
ATOM 910 N N . PHE A 1 115 ? -4.211 -1.640 -2.492 1.00 98.75 115 PHE A N 1
ATOM 911 C CA . PHE A 1 115 ? -4.477 -1.714 -1.060 1.00 98.75 115 PHE A CA 1
ATOM 912 C C . PHE A 1 115 ? -5.011 -0.374 -0.566 1.00 98.75 115 PHE A C 1
ATOM 914 O O . PHE A 1 115 ? -4.466 0.679 -0.904 1.00 98.75 115 PHE A O 1
ATOM 921 N N . THR A 1 116 ? -6.055 -0.414 0.260 1.00 98.62 116 THR A N 1
ATOM 922 C CA . THR A 1 116 ? -6.564 0.783 0.926 1.00 98.62 116 THR A CA 1
ATOM 923 C C . THR A 1 116 ? -5.646 1.227 2.065 1.00 98.62 116 THR A C 1
ATOM 925 O O . THR A 1 116 ? -4.771 0.486 2.525 1.00 98.62 116 THR A O 1
ATOM 928 N N . ASN A 1 117 ? -5.848 2.458 2.521 1.00 97.38 117 ASN A N 1
ATOM 929 C CA . ASN A 1 117 ? -5.193 3.042 3.677 1.00 97.38 117 ASN A CA 1
ATOM 930 C C . ASN A 1 117 ? -6.245 3.697 4.578 1.00 97.38 117 ASN A C 1
ATOM 932 O O . ASN A 1 117 ? -7.305 4.111 4.113 1.00 97.38 117 ASN A O 1
ATOM 936 N N . ILE A 1 118 ? -5.916 3.835 5.858 1.00 95.88 118 ILE A N 1
ATOM 937 C CA . ILE A 1 118 ? -6.772 4.464 6.866 1.00 95.88 118 ILE A CA 1
ATOM 938 C C . ILE A 1 118 ? -6.087 5.699 7.443 1.00 95.88 118 ILE A C 1
ATOM 940 O O . ILE A 1 118 ? -4.855 5.766 7.512 1.00 95.88 118 ILE A O 1
ATOM 944 N N . ASN A 1 119 ? -6.878 6.675 7.883 1.00 93.62 119 ASN A N 1
ATOM 945 C CA . ASN A 1 119 ? -6.350 7.851 8.560 1.00 93.62 119 ASN A CA 1
ATOM 946 C C . ASN A 1 119 ? -6.227 7.605 10.069 1.00 93.62 119 ASN A C 1
ATOM 948 O O . ASN A 1 119 ? -7.174 7.815 10.817 1.00 93.62 119 ASN A O 1
ATOM 952 N N . ILE A 1 120 ? -5.048 7.193 10.528 1.00 93.06 120 ILE A N 1
ATOM 953 C CA . ILE A 1 120 ? -4.776 6.963 11.959 1.00 93.06 120 ILE A CA 1
ATOM 954 C C . ILE A 1 120 ? -4.663 8.268 12.763 1.00 93.06 120 ILE A C 1
ATOM 956 O O . ILE A 1 120 ? -4.830 8.251 13.976 1.00 93.06 120 ILE A O 1
ATOM 960 N N . GLN A 1 121 ? -4.407 9.417 12.130 1.00 89.50 121 GLN A N 1
ATOM 961 C CA . GLN A 1 121 ? -4.236 10.681 12.867 1.00 89.50 121 GLN A CA 1
ATOM 962 C C . GLN A 1 121 ? -5.526 11.148 13.558 1.00 89.50 121 GLN A C 1
ATOM 964 O O . GLN A 1 121 ? -5.469 11.918 14.509 1.00 89.50 121 GLN A O 1
ATOM 969 N N . SER A 1 122 ? -6.682 10.669 13.096 1.00 92.75 122 SER A N 1
ATOM 970 C CA . SER A 1 122 ? -7.998 10.937 13.681 1.00 92.75 122 SER A CA 1
ATOM 971 C C . SER A 1 122 ? -8.459 9.867 14.681 1.00 92.75 122 SER A C 1
ATOM 973 O O . SER A 1 122 ? -9.641 9.831 14.990 1.00 92.75 122 SER A O 1
ATOM 975 N N . ILE A 1 123 ? -7.576 8.995 15.193 1.00 95.62 123 ILE A N 1
ATOM 976 C CA . ILE A 1 123 ? -7.959 7.854 16.057 1.00 95.62 123 ILE A CA 1
ATOM 977 C C . ILE A 1 123 ? -8.709 8.241 17.347 1.00 95.62 123 ILE A C 1
ATOM 979 O O . ILE A 1 123 ? -9.410 7.416 17.925 1.00 95.62 123 ILE A O 1
ATOM 983 N N . ASP A 1 124 ? -8.561 9.487 17.806 1.00 96.88 124 ASP A N 1
ATOM 984 C CA . ASP A 1 124 ? -9.251 10.023 18.986 1.00 96.88 124 ASP A CA 1
ATOM 985 C C . ASP A 1 124 ? -10.588 10.707 18.665 1.00 96.88 124 ASP A C 1
ATOM 987 O O . ASP A 1 124 ? -11.198 11.308 19.555 1.00 96.88 124 ASP A O 1
ATOM 991 N N . GLU A 1 125 ? -11.019 10.717 17.404 1.00 97.38 125 GLU A N 1
ATOM 992 C CA . GLU A 1 125 ? -12.355 11.198 17.066 1.00 97.38 125 GLU A CA 1
ATOM 993 C C . GLU A 1 125 ? -13.407 10.149 17.467 1.00 97.38 125 GLU A C 1
ATOM 995 O O . GLU A 1 125 ? -13.189 8.954 17.250 1.00 97.38 125 GLU A O 1
ATOM 1000 N N . PRO A 1 126 ? -14.547 10.549 18.069 1.00 96.62 126 PRO A N 1
ATOM 1001 C CA . PRO A 1 126 ? -15.528 9.602 18.611 1.00 96.62 126 PRO A CA 1
ATOM 1002 C C . PRO A 1 126 ? -16.109 8.620 17.587 1.00 96.62 126 PRO A C 1
ATOM 1004 O O . PRO A 1 126 ? -16.535 7.528 17.954 1.00 96.62 126 PRO A O 1
ATOM 1007 N N . ASP A 1 127 ? -16.147 9.018 16.319 1.00 97.06 127 ASP A N 1
ATOM 1008 C CA . ASP A 1 127 ? -16.678 8.264 15.185 1.00 97.06 127 ASP A CA 1
ATOM 1009 C C . ASP A 1 127 ? -15.589 7.548 14.371 1.00 97.06 127 ASP A C 1
ATOM 1011 O O . ASP A 1 127 ? -15.905 6.823 13.428 1.00 97.06 127 ASP A O 1
ATOM 1015 N N . TRP A 1 128 ? -14.311 7.693 14.744 1.00 97.62 128 TRP A N 1
ATOM 1016 C CA . TRP A 1 128 ? -13.184 7.207 13.951 1.00 97.62 128 TRP A CA 1
ATOM 1017 C C . TRP A 1 128 ? -13.300 5.729 13.589 1.00 97.62 128 TRP A C 1
ATOM 1019 O O . TRP A 1 128 ? -13.128 5.355 12.427 1.00 97.62 128 TRP A O 1
ATOM 1029 N N . THR A 1 129 ? -13.591 4.881 14.577 1.00 96.88 129 THR A N 1
ATOM 1030 C CA . THR A 1 129 ? -13.693 3.435 14.370 1.00 96.88 129 THR A CA 1
ATOM 1031 C C . THR A 1 129 ? -14.834 3.097 13.413 1.00 96.88 129 THR A C 1
ATOM 1033 O O . THR A 1 129 ? -14.646 2.298 12.497 1.00 96.88 129 THR A O 1
ATOM 1036 N N . GLU A 1 130 ? -16.002 3.716 13.600 1.00 97.56 130 GLU A N 1
ATOM 1037 C CA . GLU A 1 130 ? -17.185 3.472 12.773 1.00 97.56 130 GLU A CA 1
ATOM 1038 C C . GLU A 1 130 ? -16.937 3.900 11.320 1.00 97.56 130 GLU A C 1
ATOM 1040 O O . GLU A 1 130 ? -17.147 3.111 10.396 1.00 97.56 130 GLU A O 1
ATOM 1045 N N . GLU A 1 131 ? -16.423 5.111 11.111 1.00 98.00 131 GLU A N 1
ATOM 1046 C CA . GLU A 1 131 ? -16.164 5.649 9.774 1.00 98.00 131 GLU A CA 1
ATOM 1047 C C . GLU A 1 131 ? -15.014 4.926 9.067 1.00 98.00 131 GLU A C 1
ATOM 1049 O O . GLU A 1 131 ? -15.096 4.653 7.869 1.00 98.00 131 GLU A O 1
ATOM 1054 N N . THR A 1 132 ? -13.974 4.518 9.798 1.00 98.12 132 THR A N 1
ATOM 1055 C CA . THR A 1 132 ? -12.869 3.731 9.229 1.00 98.12 132 THR A CA 1
ATOM 1056 C C . THR A 1 132 ? -13.349 2.360 8.757 1.00 98.12 132 THR A C 1
ATOM 1058 O O . THR A 1 132 ? -12.988 1.914 7.667 1.00 98.12 132 THR A O 1
ATOM 1061 N N . VAL A 1 133 ? -14.197 1.690 9.542 1.00 98.31 133 VAL A N 1
ATOM 1062 C CA . VAL A 1 133 ? -14.783 0.397 9.162 1.00 98.31 133 VAL A CA 1
ATOM 1063 C C . VAL A 1 133 ? -15.678 0.542 7.929 1.00 98.31 133 VAL A C 1
ATOM 1065 O O . VAL A 1 133 ? -15.520 -0.228 6.979 1.00 98.31 133 VAL A O 1
ATOM 1068 N N . LYS A 1 134 ? -16.550 1.560 7.889 1.00 98.44 134 LYS A N 1
ATOM 1069 C CA . LYS A 1 134 ? -17.378 1.866 6.708 1.00 98.44 134 LYS A CA 1
ATOM 1070 C C . LYS A 1 134 ? -16.528 2.155 5.472 1.00 98.44 134 LYS A C 1
ATOM 1072 O O . LYS A 1 134 ? -16.853 1.687 4.381 1.00 98.44 134 LYS A O 1
ATOM 1077 N N . GLN A 1 135 ? -15.433 2.901 5.629 1.00 98.62 135 GLN A N 1
ATOM 1078 C CA . GLN A 1 135 ? -14.509 3.184 4.534 1.00 98.62 135 GLN A CA 1
ATOM 1079 C C . GLN A 1 135 ? -13.898 1.890 3.986 1.00 98.62 135 GLN A C 1
ATOM 1081 O O . GLN A 1 135 ? -13.886 1.698 2.776 1.00 98.62 135 GLN A O 1
ATOM 1086 N N . ILE A 1 136 ? -13.442 0.974 4.846 1.00 98.69 136 ILE A N 1
ATOM 1087 C CA . ILE A 1 136 ? -12.865 -0.3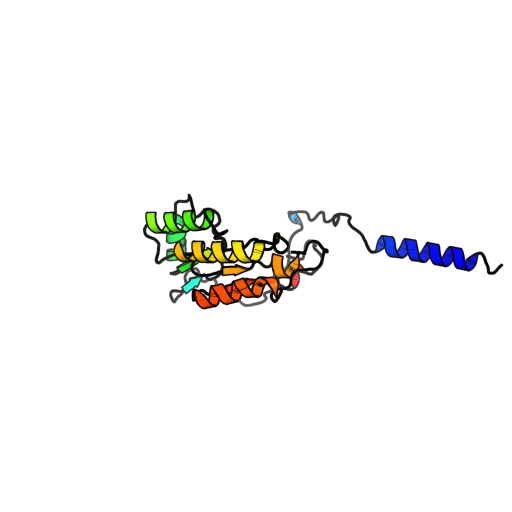07 4.409 1.00 98.69 136 ILE A CA 1
ATOM 1088 C C . ILE A 1 136 ? -13.900 -1.154 3.660 1.00 98.69 136 ILE A C 1
ATOM 1090 O O . ILE A 1 136 ? -13.581 -1.714 2.612 1.00 98.69 136 ILE A O 1
ATOM 1094 N N . GLU A 1 137 ? -15.137 -1.232 4.155 1.00 98.75 137 GLU A N 1
ATOM 1095 C CA . GLU A 1 137 ? -16.226 -1.933 3.462 1.00 98.75 137 GLU A CA 1
ATOM 1096 C C . GLU A 1 137 ? -16.472 -1.343 2.069 1.00 98.75 137 GLU A C 1
ATOM 1098 O O . GLU A 1 137 ? -16.536 -2.079 1.079 1.00 98.75 137 GLU A O 1
ATOM 1103 N N . PHE A 1 138 ? -16.541 -0.012 1.982 1.00 98.75 138 PHE A N 1
ATOM 1104 C CA . PHE A 1 138 ? -16.651 0.698 0.714 1.00 98.75 138 PHE A CA 1
ATOM 1105 C C . PHE A 1 138 ? -15.464 0.393 -0.207 1.00 98.75 138 PHE A C 1
ATOM 1107 O O . PHE A 1 138 ? -15.656 0.078 -1.380 1.00 98.75 138 PHE A O 1
ATOM 1114 N N . ASP A 1 139 ? -14.240 0.451 0.305 1.00 98.81 139 ASP A N 1
ATOM 1115 C CA . ASP A 1 139 ? -13.025 0.270 -0.482 1.00 98.81 139 ASP A CA 1
ATOM 1116 C C . ASP A 1 139 ? -12.936 -1.144 -1.063 1.00 98.81 139 ASP A C 1
ATOM 1118 O O . ASP A 1 139 ? -12.643 -1.313 -2.249 1.00 98.81 139 ASP A O 1
ATOM 1122 N N . VAL A 1 140 ? -13.248 -2.167 -0.263 1.00 98.81 140 VAL A N 1
ATOM 1123 C CA . VAL A 1 140 ? -13.283 -3.566 -0.715 1.00 98.81 140 VAL A CA 1
ATOM 1124 C C . VAL A 1 140 ? -14.377 -3.780 -1.754 1.00 98.81 140 VAL A C 1
ATOM 1126 O O . VAL A 1 140 ? -14.115 -4.389 -2.794 1.00 98.81 140 VAL A O 1
ATOM 1129 N N . ALA A 1 141 ? -15.572 -3.221 -1.539 1.00 98.62 141 ALA A N 1
ATOM 1130 C CA . ALA A 1 141 ? -16.650 -3.264 -2.527 1.00 98.62 141 ALA A CA 1
ATOM 1131 C C . ALA A 1 141 ? -16.261 -2.585 -3.856 1.00 98.62 141 ALA A C 1
ATOM 1133 O O . ALA A 1 141 ? -16.762 -2.967 -4.914 1.00 98.62 141 ALA A O 1
ATOM 1134 N N . ASN A 1 142 ? -15.331 -1.625 -3.816 1.00 98.56 142 ASN A N 1
ATOM 1135 C CA . ASN A 1 142 ? -14.785 -0.930 -4.983 1.00 98.56 142 ASN A CA 1
ATOM 1136 C C . ASN A 1 142 ? -13.444 -1.500 -5.479 1.00 98.56 142 ASN A C 1
ATOM 1138 O O . ASN A 1 142 ? -12.791 -0.891 -6.326 1.00 98.56 142 ASN A O 1
ATOM 1142 N N . GLY A 1 143 ? -13.046 -2.689 -5.018 1.00 98.12 143 GLY A N 1
ATOM 1143 C CA . GLY A 1 143 ? -11.941 -3.451 -5.598 1.00 98.12 143 GLY A CA 1
ATOM 1144 C C . GLY A 1 143 ? -10.627 -3.419 -4.822 1.00 98.12 143 GLY A C 1
ATOM 1145 O O . GLY A 1 143 ? -9.650 -3.992 -5.311 1.00 98.12 143 GLY A O 1
ATOM 1146 N N . ALA A 1 144 ? -10.583 -2.821 -3.626 1.00 98.62 144 ALA A N 1
ATOM 1147 C CA . ALA A 1 144 ? -9.424 -2.947 -2.748 1.00 98.62 144 ALA A CA 1
ATOM 1148 C C . ALA A 1 144 ? -9.120 -4.427 -2.458 1.00 98.62 144 ALA A C 1
ATOM 1150 O O . ALA A 1 144 ? -10.017 -5.230 -2.198 1.00 98.62 144 ALA A O 1
ATOM 1151 N N . LYS A 1 145 ? -7.838 -4.790 -2.502 1.00 98.44 145 LYS A N 1
ATOM 1152 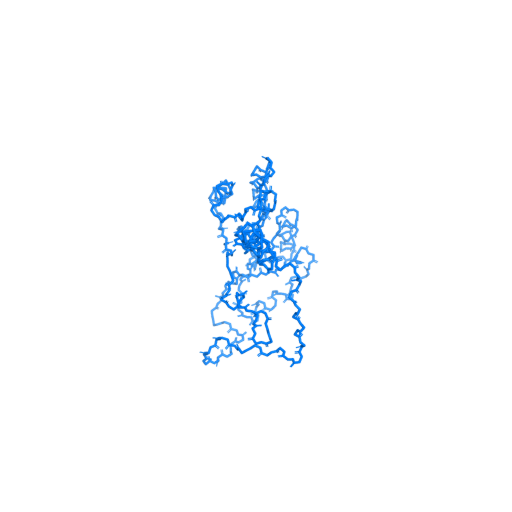C CA . LYS A 1 145 ? -7.347 -6.164 -2.304 1.00 98.44 145 LYS A CA 1
ATOM 1153 C C . LYS A 1 145 ? -6.662 -6.383 -0.959 1.00 98.44 145 LYS A C 1
ATOM 1155 O O . LYS A 1 145 ? -6.158 -7.471 -0.715 1.00 98.44 145 LYS A O 1
ATOM 1160 N N . GLY A 1 146 ? -6.638 -5.369 -0.101 1.00 98.56 146 GLY A N 1
ATOM 1161 C CA . GLY A 1 146 ? -5.989 -5.420 1.202 1.00 98.56 146 GLY A CA 1
ATOM 1162 C C . GLY A 1 146 ? -5.917 -4.056 1.869 1.00 98.56 146 GLY A C 1
ATOM 1163 O O . GLY A 1 146 ? -6.297 -3.044 1.278 1.00 98.56 146 GLY A O 1
ATOM 1164 N N . LEU A 1 147 ? -5.413 -4.039 3.098 1.00 98.56 147 LEU A N 1
ATOM 1165 C CA . LEU A 1 147 ? -5.151 -2.835 3.885 1.00 98.56 147 LEU A CA 1
ATOM 1166 C C . LEU A 1 147 ? -3.644 -2.682 4.103 1.00 98.56 147 LEU A C 1
ATOM 1168 O O . LEU A 1 147 ? -2.979 -3.623 4.531 1.00 98.56 147 LEU A O 1
ATOM 1172 N N . LYS A 1 148 ? -3.096 -1.494 3.836 1.00 97.50 148 LYS A N 1
ATOM 1173 C CA . LYS A 1 148 ? -1.716 -1.141 4.189 1.00 97.50 148 LYS A CA 1
ATOM 1174 C C . LYS A 1 148 ? -1.694 -0.205 5.391 1.00 97.50 148 LYS A C 1
ATOM 1176 O O . LYS A 1 148 ? -2.295 0.869 5.357 1.00 97.50 148 LYS A O 1
ATOM 1181 N N . ILE A 1 149 ? -0.880 -0.571 6.377 1.00 96.06 149 ILE A N 1
ATOM 1182 C CA . ILE A 1 149 ? -0.453 0.285 7.483 1.00 96.06 149 ILE A CA 1
ATOM 1183 C C . ILE A 1 149 ? 0.948 0.833 7.211 1.00 96.06 149 ILE A C 1
ATOM 1185 O O . ILE A 1 149 ? 1.883 0.082 6.914 1.00 96.06 149 ILE A O 1
ATOM 1189 N N . TYR A 1 150 ? 1.091 2.154 7.296 1.00 93.50 150 TYR A N 1
ATOM 1190 C CA . TYR A 1 150 ? 2.365 2.841 7.099 1.00 93.50 150 TYR A CA 1
ATOM 1191 C C . TYR A 1 150 ? 3.247 2.791 8.345 1.00 93.50 150 TYR A C 1
ATOM 1193 O O . TYR A 1 150 ? 2.759 2.837 9.475 1.00 93.50 150 TYR A O 1
ATOM 1201 N N . LYS A 1 151 ? 4.564 2.840 8.113 1.00 90.06 151 LYS A N 1
ATOM 1202 C CA . LYS A 1 151 ? 5.582 2.914 9.170 1.00 90.06 151 LYS A CA 1
ATOM 1203 C C . LYS A 1 151 ? 5.379 4.071 10.135 1.00 90.06 151 LYS A C 1
ATOM 1205 O O . LYS A 1 151 ? 5.689 3.933 11.311 1.00 90.06 151 LYS A O 1
ATOM 1210 N N . SER A 1 152 ? 4.786 5.171 9.669 1.00 88.38 152 SER A N 1
ATOM 1211 C CA . SER A 1 152 ? 4.506 6.338 10.500 1.00 88.38 152 SER A CA 1
ATOM 1212 C C . SER A 1 152 ? 3.626 6.007 11.703 1.00 88.38 152 SER A C 1
ATOM 1214 O O . SER A 1 152 ? 3.856 6.587 12.761 1.00 88.38 152 SER A O 1
ATOM 1216 N N . GLN A 1 153 ? 2.703 5.041 11.595 1.00 87.94 153 GLN A N 1
ATOM 1217 C CA . GLN A 1 153 ? 1.919 4.578 12.741 1.00 87.94 153 GLN A CA 1
ATOM 1218 C C . GLN A 1 153 ? 2.838 4.022 13.829 1.00 87.94 153 GLN A C 1
ATOM 1220 O O . GLN A 1 153 ? 2.845 4.504 14.953 1.00 87.94 153 GLN A O 1
ATOM 1225 N N . GLY A 1 154 ? 3.692 3.071 13.459 1.00 79.62 154 GLY A N 1
ATOM 1226 C CA . GLY A 1 154 ? 4.682 2.488 14.352 1.00 79.62 154 GLY A CA 1
ATOM 1227 C C . GLY A 1 154 ? 5.884 3.389 14.643 1.00 79.62 154 GLY A C 1
ATOM 1228 O O . GLY A 1 154 ? 6.821 2.921 15.268 1.00 79.62 154 GLY A O 1
ATOM 1229 N N . MET A 1 155 ? 5.941 4.653 14.236 1.00 85.81 155 MET A N 1
ATOM 1230 C CA . MET A 1 155 ? 7.127 5.489 14.483 1.00 85.81 155 MET A CA 1
ATOM 1231 C C . MET A 1 155 ? 6.750 6.805 15.148 1.00 85.81 155 MET A C 1
ATOM 1233 O O . MET A 1 155 ? 7.231 7.082 16.243 1.00 85.81 155 MET A O 1
ATOM 1237 N N . ASN A 1 156 ? 5.853 7.575 14.529 1.00 86.56 156 ASN A N 1
ATOM 1238 C CA . ASN A 1 156 ? 5.698 8.997 14.833 1.00 86.56 156 ASN A CA 1
ATOM 1239 C C . ASN A 1 156 ? 4.245 9.438 15.065 1.00 86.56 156 ASN A C 1
ATOM 1241 O O . ASN A 1 156 ? 4.039 10.546 15.554 1.00 86.56 156 ASN A O 1
ATOM 1245 N N . HIS A 1 157 ? 3.235 8.636 14.707 1.00 91.50 157 HIS A N 1
ATOM 1246 C CA . HIS A 1 157 ? 1.845 8.991 14.989 1.00 91.50 157 HIS A CA 1
ATOM 1247 C C . HIS A 1 157 ? 1.584 8.940 16.493 1.00 91.50 157 HIS A C 1
ATOM 1249 O O . HIS A 1 157 ? 1.898 7.952 17.160 1.00 91.50 157 HIS A O 1
ATOM 1255 N N . GLN A 1 158 ? 0.996 10.017 17.001 1.00 94.44 158 GLN A N 1
ATOM 1256 C CA . GLN A 1 158 ? 0.659 10.188 18.404 1.00 94.44 158 GLN A CA 1
ATOM 1257 C C . GLN A 1 158 ? -0.835 10.461 18.548 1.00 94.44 158 GLN A C 1
ATOM 1259 O O . GLN A 1 158 ? -1.449 11.034 17.646 1.00 94.44 158 GLN A O 1
ATOM 1264 N N . ASP A 1 159 ? -1.395 10.047 19.677 1.00 94.62 159 ASP A N 1
ATOM 1265 C CA . ASP A 1 159 ? -2.727 10.452 20.110 1.00 94.62 159 ASP A CA 1
ATOM 1266 C C . ASP A 1 159 ? -2.731 11.922 20.584 1.00 94.62 159 ASP A C 1
ATOM 1268 O O . ASP A 1 159 ? -1.691 12.580 20.698 1.00 94.62 159 ASP A O 1
ATOM 1272 N N . LYS A 1 160 ? -3.912 12.458 20.896 1.00 95.44 160 LYS A N 1
ATOM 1273 C CA . LYS A 1 160 ? -4.116 13.818 21.423 1.00 95.44 160 LYS A CA 1
ATOM 1274 C C . LYS A 1 160 ? -3.404 14.062 22.759 1.00 95.44 160 LYS A C 1
ATOM 1276 O O . LYS A 1 160 ? -3.228 15.219 23.138 1.00 95.44 160 LYS A O 1
ATOM 1281 N N . ALA A 1 161 ? -3.009 13.010 23.477 1.00 94.56 161 ALA A N 1
ATOM 1282 C CA . ALA A 1 161 ? -2.233 13.094 24.712 1.00 94.56 161 ALA A CA 1
ATOM 1283 C C . ALA A 1 161 ? -0.710 13.042 24.468 1.00 94.56 161 ALA A C 1
ATOM 1285 O O . ALA A 1 161 ? 0.060 13.162 25.422 1.00 94.56 161 ALA A O 1
ATOM 1286 N N . GLY A 1 162 ? -0.268 12.913 23.212 1.00 94.00 162 GLY A N 1
ATOM 1287 C CA . GLY A 1 162 ? 1.140 12.834 22.827 1.00 94.00 162 GLY A CA 1
ATOM 1288 C C . GLY A 1 162 ? 1.748 11.435 22.971 1.00 94.00 162 GLY A C 1
ATOM 1289 O O . GLY A 1 162 ? 2.964 11.280 22.853 1.00 94.00 162 GLY A O 1
ATOM 1290 N N . ASN A 1 163 ? 0.943 10.397 23.225 1.00 93.19 163 ASN A N 1
ATOM 1291 C CA . ASN A 1 163 ? 1.439 9.024 23.284 1.00 93.19 163 ASN A CA 1
ATOM 1292 C C . ASN A 1 163 ? 1.513 8.437 21.877 1.00 93.19 163 ASN A C 1
ATOM 1294 O O . ASN A 1 163 ? 0.577 8.569 21.093 1.00 93.19 163 ASN A O 1
ATOM 1298 N N . ARG A 1 164 ? 2.599 7.724 21.562 1.00 92.50 164 ARG A N 1
ATOM 1299 C CA . ARG A 1 164 ? 2.713 6.971 20.303 1.00 92.50 164 ARG A CA 1
ATOM 1300 C C . ARG A 1 164 ? 1.606 5.919 20.213 1.00 92.50 164 ARG A C 1
ATOM 1302 O O . ARG A 1 164 ? 1.424 5.155 21.156 1.00 92.50 164 ARG A O 1
ATOM 1309 N N . ILE A 1 165 ? 0.944 5.843 19.061 1.00 93.19 165 ILE A N 1
ATOM 1310 C CA . ILE A 1 165 ? -0.112 4.861 18.781 1.00 93.19 165 ILE A CA 1
ATOM 1311 C C . ILE A 1 165 ? 0.554 3.544 18.352 1.00 93.19 165 ILE A C 1
ATOM 1313 O O . ILE A 1 165 ? 1.149 3.491 17.270 1.00 93.19 165 ILE A O 1
ATOM 1317 N N . PRO A 1 166 ? 0.523 2.479 19.169 1.00 92.12 166 PRO A N 1
ATOM 1318 C CA . PRO A 1 166 ? 1.130 1.212 18.789 1.00 92.12 166 PRO A CA 1
ATOM 1319 C C . PRO A 1 166 ? 0.323 0.504 17.681 1.00 92.12 166 PRO A C 1
ATOM 1321 O O . PRO A 1 166 ? -0.798 0.879 17.342 1.00 92.12 166 PRO A O 1
ATOM 1324 N N . ILE A 1 167 ? 0.918 -0.516 17.057 1.00 91.38 167 ILE A N 1
ATOM 1325 C CA . ILE A 1 167 ? 0.244 -1.290 15.997 1.00 91.38 167 ILE A CA 1
ATOM 1326 C C . ILE A 1 167 ? -0.919 -2.116 16.565 1.00 91.38 167 ILE A C 1
ATOM 1328 O O . ILE A 1 167 ? -1.935 -2.278 15.897 1.00 91.38 167 ILE A O 1
ATOM 1332 N N . ASP A 1 168 ? -0.773 -2.603 17.794 1.00 92.25 168 ASP A N 1
ATOM 1333 C CA . ASP A 1 168 ? -1.764 -3.354 18.565 1.00 92.25 168 ASP A CA 1
ATOM 1334 C C . ASP A 1 168 ? -2.619 -2.447 19.469 1.00 92.25 168 ASP A C 1
ATOM 1336 O O . ASP A 1 168 ? -3.117 -2.888 20.502 1.00 92.25 168 ASP A O 1
ATOM 1340 N N . ASP A 1 169 ? -2.787 -1.170 19.103 1.00 94.25 169 ASP A N 1
ATOM 1341 C CA . ASP A 1 169 ? -3.691 -0.275 19.825 1.00 94.25 169 ASP A CA 1
ATOM 1342 C C . ASP A 1 169 ? -5.130 -0.836 19.788 1.00 94.25 169 ASP A C 1
ATOM 1344 O O . ASP A 1 169 ? -5.662 -1.036 18.690 1.00 94.25 169 ASP A O 1
ATOM 1348 N N . PRO A 1 170 ? -5.791 -1.053 20.947 1.00 95.25 170 PRO A N 1
ATOM 1349 C CA . PRO A 1 170 ? -7.114 -1.680 21.007 1.00 95.25 170 PRO A CA 1
ATOM 1350 C C . PRO A 1 170 ? -8.192 -0.962 20.191 1.00 95.25 170 PRO A C 1
ATOM 1352 O O . PRO A 1 170 ? -9.177 -1.566 19.773 1.00 95.25 170 PRO A O 1
ATOM 1355 N N . ARG A 1 171 ? -8.027 0.342 19.930 1.00 95.31 171 ARG A N 1
ATOM 1356 C CA . ARG A 1 171 ? -8.976 1.108 19.107 1.00 95.31 171 ARG A CA 1
ATOM 1357 C C . ARG A 1 171 ? -9.010 0.610 17.661 1.00 95.31 171 ARG A C 1
ATOM 1359 O O . ARG A 1 171 ? -10.027 0.766 16.990 1.00 95.31 171 ARG A O 1
ATOM 1366 N N . ILE A 1 172 ? -7.927 -0.011 17.194 1.00 95.75 172 ILE A N 1
ATOM 1367 C CA . ILE A 1 172 ? -7.762 -0.525 15.830 1.00 95.75 172 ILE A CA 1
ATOM 1368 C C . ILE A 1 172 ? -8.336 -1.947 15.694 1.00 95.75 172 ILE A C 1
ATOM 1370 O O . ILE A 1 172 ? -8.540 -2.416 14.579 1.00 95.75 172 ILE A O 1
ATOM 1374 N N . ASP A 1 173 ? -8.698 -2.630 16.784 1.00 96.88 173 ASP A N 1
ATOM 1375 C CA . ASP A 1 173 ? -9.166 -4.025 16.741 1.00 96.88 173 ASP A CA 1
ATOM 1376 C C . ASP A 1 173 ? -10.351 -4.251 15.793 1.00 96.88 173 ASP A C 1
ATOM 1378 O O . ASP A 1 173 ? -10.402 -5.251 15.073 1.00 96.88 173 ASP A O 1
ATOM 1382 N N . ALA A 1 174 ? -11.282 -3.295 15.726 1.00 97.75 174 ALA A N 1
ATOM 1383 C CA . ALA A 1 174 ? -12.420 -3.369 14.811 1.00 97.75 174 ALA A CA 1
ATOM 1384 C C . ALA A 1 174 ? -11.997 -3.346 13.330 1.00 97.75 174 ALA A C 1
ATOM 1386 O O . ALA A 1 174 ? -12.653 -3.964 12.492 1.00 97.75 174 ALA A O 1
ATOM 1387 N N . VAL A 1 175 ? -10.881 -2.685 13.005 1.00 97.88 175 VAL A N 1
ATOM 1388 C CA . VAL A 1 175 ? -10.287 -2.700 11.663 1.00 97.88 175 VAL A CA 1
ATOM 1389 C C . VAL A 1 175 ? -9.762 -4.098 11.337 1.00 97.88 175 VAL A C 1
ATOM 1391 O O . VAL A 1 175 ? -10.068 -4.625 10.269 1.00 97.88 175 VAL A O 1
ATOM 1394 N N . TRP A 1 176 ? -9.039 -4.739 12.262 1.00 97.75 176 TRP A N 1
ATOM 1395 C CA . TRP A 1 176 ? -8.544 -6.110 12.075 1.00 97.75 176 TRP A CA 1
ATOM 1396 C C . TRP A 1 176 ? -9.679 -7.112 11.913 1.00 97.75 176 TRP A C 1
ATOM 1398 O O . TRP A 1 176 ? -9.656 -7.923 10.984 1.00 97.75 176 TRP A O 1
ATOM 1408 N N . ALA A 1 177 ? -10.692 -7.019 12.778 1.00 98.38 177 ALA A N 1
ATOM 1409 C CA . ALA A 1 177 ? -11.883 -7.852 12.703 1.00 98.38 177 ALA A CA 1
ATOM 1410 C C . ALA A 1 177 ? -12.577 -7.686 11.347 1.00 98.38 177 ALA A C 1
ATOM 1412 O O . ALA A 1 177 ? -12.843 -8.680 10.671 1.00 98.38 177 ALA A O 1
ATOM 1413 N N . LYS A 1 178 ? -12.777 -6.441 10.893 1.00 98.69 178 LYS A N 1
ATOM 1414 C CA . LYS A 1 178 ? -13.406 -6.171 9.600 1.00 98.69 178 LYS A CA 1
ATOM 1415 C C . LYS A 1 178 ? -12.592 -6.708 8.424 1.00 98.69 178 LYS A C 1
ATOM 1417 O O . LYS A 1 178 ? -13.165 -7.317 7.526 1.00 98.69 178 LYS A O 1
ATOM 1422 N N . CYS A 1 179 ? -11.269 -6.533 8.416 1.00 98.56 179 CYS A N 1
ATOM 1423 C CA . CYS A 1 179 ? -10.417 -7.123 7.379 1.00 98.56 179 CYS A CA 1
ATOM 1424 C C . CYS A 1 179 ? -10.532 -8.656 7.352 1.00 98.56 179 CYS A C 1
ATOM 1426 O O . CYS A 1 179 ? -10.602 -9.239 6.269 1.00 98.56 179 CYS A O 1
ATOM 1428 N N . GLY A 1 180 ? -10.608 -9.295 8.526 1.00 98.56 180 GLY A N 1
ATOM 1429 C CA . GLY A 1 180 ? -10.844 -10.733 8.662 1.00 98.56 180 GLY A CA 1
ATOM 1430 C C . GLY A 1 180 ? -12.206 -11.175 8.118 1.00 98.56 180 GLY A C 1
ATOM 1431 O O . GLY A 1 180 ? -12.268 -12.134 7.354 1.00 98.56 180 GLY A O 1
ATOM 1432 N N . GLU A 1 181 ? -13.280 -10.451 8.446 1.00 98.69 181 GLU A N 1
ATOM 1433 C CA . GLU A 1 181 ? -14.634 -10.697 7.921 1.00 98.69 181 GLU A CA 1
ATOM 1434 C C . GLU A 1 181 ? -14.704 -10.560 6.394 1.00 98.69 181 GLU A C 1
ATOM 1436 O O . GLU A 1 181 ? -15.329 -11.379 5.723 1.00 98.69 181 GLU A O 1
ATOM 1441 N N . LEU A 1 182 ? -14.044 -9.539 5.839 1.00 98.62 182 LEU A N 1
ATOM 1442 C CA . LEU A 1 182 ? -13.997 -9.278 4.398 1.00 98.62 182 LEU A CA 1
ATOM 1443 C C . LEU A 1 182 ? -13.014 -10.195 3.651 1.00 98.62 182 LEU A C 1
ATOM 1445 O O . LEU A 1 182 ? -12.982 -10.181 2.421 1.00 98.62 182 LEU A O 1
ATOM 1449 N N . GLY A 1 183 ? -12.209 -10.982 4.371 1.00 98.44 183 GLY A N 1
ATOM 1450 C CA . GLY A 1 183 ? -11.237 -11.904 3.789 1.00 98.44 183 GLY A CA 1
ATOM 1451 C C . GLY A 1 183 ? -10.075 -11.212 3.072 1.00 98.44 183 GLY A C 1
ATOM 1452 O O . GLY A 1 183 ? -9.531 -11.775 2.121 1.00 98.44 183 GLY A O 1
ATOM 1453 N N . ILE A 1 184 ? -9.699 -10.001 3.497 1.00 98.50 184 ILE A N 1
ATOM 1454 C CA . ILE A 1 184 ? -8.591 -9.247 2.901 1.00 98.50 184 ILE A CA 1
ATOM 1455 C C . ILE A 1 184 ? -7.329 -9.291 3.783 1.00 98.50 184 ILE A C 1
ATOM 1457 O O . ILE A 1 184 ? -7.426 -9.246 5.011 1.00 98.50 184 ILE A O 1
ATOM 1461 N N . PRO A 1 185 ? -6.123 -9.349 3.191 1.00 98.25 185 PRO A N 1
ATOM 1462 C CA . PRO A 1 185 ? -4.873 -9.278 3.937 1.00 98.25 185 PRO A CA 1
ATOM 1463 C C . PRO A 1 185 ? -4.590 -7.868 4.474 1.00 98.25 185 PRO A C 1
ATOM 1465 O O . PRO A 1 185 ? -4.960 -6.855 3.873 1.00 98.25 185 PRO A O 1
ATOM 1468 N N . VAL A 1 186 ? -3.827 -7.818 5.567 1.00 97.88 186 VAL A N 1
ATOM 1469 C CA . VAL A 1 186 ? -3.254 -6.591 6.128 1.00 97.88 186 VAL A CA 1
ATOM 1470 C C . VAL A 1 186 ? -1.735 -6.638 5.972 1.00 97.88 186 VAL A C 1
ATOM 1472 O O . VAL A 1 186 ? -1.087 -7.569 6.448 1.00 97.88 186 VAL A O 1
ATOM 1475 N N . LEU A 1 187 ? -1.157 -5.631 5.318 1.00 96.94 187 LEU A N 1
ATOM 1476 C CA . LEU A 1 187 ? 0.289 -5.435 5.219 1.00 96.94 187 LEU A CA 1
ATOM 1477 C C . LEU A 1 187 ? 0.723 -4.325 6.175 1.00 96.94 187 LEU A C 1
ATOM 1479 O O . LEU A 1 187 ? 0.336 -3.167 6.013 1.00 96.94 187 LEU A O 1
ATOM 1483 N N . ILE A 1 188 ? 1.568 -4.669 7.145 1.00 95.31 188 ILE A N 1
ATOM 1484 C CA . ILE A 1 188 ? 2.044 -3.740 8.171 1.00 95.31 188 ILE A CA 1
ATOM 1485 C C . ILE A 1 188 ? 3.512 -3.420 7.922 1.00 95.31 188 ILE A C 1
ATOM 1487 O O . ILE A 1 188 ? 4.368 -4.300 7.945 1.00 95.31 188 ILE A O 1
ATOM 1491 N N . HIS A 1 189 ? 3.804 -2.143 7.694 1.00 92.62 189 HIS A N 1
ATOM 1492 C CA . HIS A 1 189 ? 5.159 -1.610 7.737 1.00 92.62 189 HIS A CA 1
ATOM 1493 C C . HIS A 1 189 ? 5.297 -0.872 9.071 1.00 92.62 189 HIS A C 1
ATOM 1495 O O . HIS A 1 189 ? 4.526 0.048 9.309 1.00 92.62 189 HIS A O 1
ATOM 1501 N N . SER A 1 190 ? 6.208 -1.285 9.956 1.00 87.81 190 SER A N 1
ATOM 1502 C CA . SER A 1 190 ? 6.283 -0.754 11.332 1.00 87.81 190 SER A CA 1
ATOM 1503 C C . SER A 1 190 ? 7.683 -0.347 11.797 1.00 87.81 190 SER A C 1
ATOM 1505 O O . SER A 1 190 ? 7.839 0.032 12.956 1.00 87.81 190 SER A O 1
ATOM 1507 N N . ALA A 1 191 ? 8.700 -0.451 10.941 1.00 83.25 191 ALA A N 1
ATOM 1508 C CA . ALA A 1 191 ? 10.078 -0.090 11.261 1.00 83.25 191 ALA A CA 1
ATOM 1509 C C . ALA A 1 191 ? 10.877 0.179 9.983 1.00 83.25 191 ALA A C 1
ATOM 1511 O O . ALA A 1 191 ? 10.474 -0.259 8.910 1.00 83.25 191 ALA A O 1
ATOM 1512 N N . ASP A 1 192 ? 12.024 0.836 10.137 1.00 86.25 192 ASP A N 1
ATOM 1513 C CA . ASP A 1 192 ? 13.008 1.075 9.080 1.00 86.25 192 ASP A CA 1
ATOM 1514 C C . ASP A 1 192 ? 14.342 0.361 9.387 1.00 86.25 192 ASP A C 1
ATOM 1516 O O . ASP A 1 192 ? 14.594 -0.002 10.547 1.00 86.25 192 ASP A O 1
ATOM 1520 N N . PRO A 1 193 ? 15.212 0.164 8.375 1.00 84.19 193 PRO A N 1
ATOM 1521 C CA . PRO A 1 193 ? 16.549 -0.393 8.554 1.00 84.19 193 PRO A CA 1
ATOM 1522 C C . PRO A 1 193 ? 17.380 0.332 9.623 1.00 84.19 193 PRO A C 1
ATOM 1524 O O . PRO A 1 193 ? 17.220 1.523 9.875 1.00 84.19 193 PRO A O 1
ATOM 1527 N N . LYS A 1 194 ? 18.335 -0.387 10.228 1.00 83.56 194 LYS A N 1
ATOM 1528 C CA . LYS A 1 194 ? 19.224 0.144 11.279 1.00 83.56 194 LYS A CA 1
ATOM 1529 C C . LYS A 1 194 ? 19.924 1.481 10.924 1.00 83.56 194 LYS A C 1
ATOM 1531 O O . LYS A 1 194 ? 20.026 2.301 11.839 1.00 83.56 194 LYS A O 1
ATOM 1536 N N . PRO A 1 195 ? 20.407 1.721 9.684 1.00 84.38 195 PRO A N 1
ATOM 1537 C CA . PRO A 1 195 ? 21.051 2.987 9.308 1.00 84.38 195 PRO A CA 1
ATOM 1538 C C . PRO A 1 195 ? 20.201 4.239 9.561 1.00 84.38 195 PRO A C 1
ATOM 1540 O O . PRO A 1 195 ? 20.732 5.253 9.993 1.00 84.38 195 PRO A O 1
ATOM 1543 N N . PHE A 1 196 ? 18.871 4.141 9.468 1.00 83.69 196 PHE A N 1
ATOM 1544 C CA . PHE A 1 196 ? 17.964 5.288 9.647 1.00 83.69 196 PHE A CA 1
ATOM 1545 C C . PHE A 1 196 ? 17.906 5.794 11.102 1.00 83.69 196 PHE A C 1
ATOM 1547 O O . PHE A 1 196 ? 17.254 6.789 11.410 1.00 83.69 196 PHE A O 1
ATOM 1554 N N . TRP A 1 197 ? 18.583 5.093 12.014 1.00 83.81 197 TRP A N 1
ATOM 1555 C CA . TRP A 1 197 ? 18.725 5.447 13.425 1.00 83.81 197 TRP A CA 1
ATOM 1556 C C . TRP A 1 197 ? 20.152 5.888 13.783 1.00 83.81 197 TRP A C 1
ATOM 1558 O O . TRP A 1 197 ? 20.448 6.106 14.958 1.00 83.81 197 TRP A O 1
ATOM 1568 N N . GLN A 1 198 ? 21.059 5.954 12.805 1.00 85.31 198 GLN A N 1
ATOM 1569 C CA . GLN A 1 198 ? 22.393 6.532 12.966 1.00 85.31 198 GLN A CA 1
ATOM 1570 C C . GLN A 1 198 ? 22.338 8.059 12.773 1.00 85.31 198 GLN A C 1
ATOM 1572 O O . GLN A 1 198 ? 21.321 8.594 12.321 1.00 85.31 198 GLN A O 1
ATOM 1577 N N . PRO A 1 199 ? 23.395 8.797 13.159 1.00 85.88 199 PRO A N 1
ATOM 1578 C CA . PRO A 1 199 ? 23.496 10.215 12.845 1.00 85.88 199 PRO A CA 1
ATOM 1579 C C . PRO A 1 199 ? 23.304 10.467 11.347 1.00 85.88 199 PRO A C 1
ATOM 1581 O O . PRO A 1 199 ? 23.778 9.705 10.511 1.00 85.88 199 PRO A O 1
ATOM 1584 N N . HIS A 1 200 ? 22.602 11.543 11.015 1.00 83.25 200 HIS A N 1
ATOM 1585 C CA . HIS A 1 200 ? 22.502 12.004 9.636 1.00 83.25 200 HIS A CA 1
ATOM 1586 C C . HIS A 1 200 ? 23.821 12.717 9.298 1.00 83.25 200 HIS A C 1
ATOM 1588 O O . HIS A 1 200 ? 24.043 13.854 9.714 1.00 83.25 200 HIS A O 1
ATOM 1594 N N . ASP A 1 201 ? 24.726 12.020 8.621 1.00 85.56 201 ASP A N 1
ATOM 1595 C CA . ASP A 1 201 ? 26.017 12.538 8.175 1.00 85.56 201 ASP A CA 1
ATOM 1596 C C . ASP A 1 201 ? 26.288 12.140 6.718 1.00 85.56 201 ASP A C 1
ATOM 1598 O O . ASP A 1 201 ? 25.469 11.489 6.072 1.00 85.56 201 ASP A O 1
ATOM 1602 N N . SER A 1 202 ? 27.422 12.572 6.169 1.00 87.44 202 SER A N 1
ATOM 1603 C CA . SER A 1 202 ? 27.756 12.347 4.761 1.00 87.44 202 SER A CA 1
ATOM 1604 C C . SER A 1 202 ? 28.067 10.881 4.416 1.00 87.44 202 SER A C 1
ATOM 1606 O O . SER A 1 202 ? 28.282 10.571 3.247 1.00 87.44 202 SER A O 1
ATOM 1608 N N . LEU A 1 203 ? 28.119 9.996 5.418 1.00 87.50 203 LEU A N 1
ATOM 1609 C CA . LEU A 1 203 ? 28.430 8.573 5.301 1.00 87.50 203 LEU A CA 1
ATOM 1610 C C . LEU A 1 203 ? 27.243 7.681 5.706 1.00 87.50 203 LEU A C 1
ATOM 1612 O O . LEU A 1 203 ? 27.392 6.459 5.742 1.00 87.50 203 LEU A O 1
ATOM 1616 N N . ASN A 1 204 ? 26.082 8.256 6.026 1.00 84.88 204 ASN A N 1
ATOM 1617 C CA . ASN A 1 204 ? 24.892 7.511 6.421 1.00 84.88 204 ASN A CA 1
ATOM 1618 C C . ASN A 1 204 ? 23.730 7.765 5.452 1.00 84.88 204 ASN A C 1
ATOM 1620 O O . ASN A 1 204 ? 23.474 8.902 5.059 1.00 84.88 204 ASN A O 1
ATOM 1624 N N . GLU A 1 205 ? 23.047 6.683 5.075 1.00 69.56 205 GLU A N 1
ATOM 1625 C CA . GLU A 1 205 ? 21.878 6.696 4.183 1.00 69.56 205 GLU A CA 1
ATOM 1626 C C . GLU A 1 205 ? 20.613 7.215 4.879 1.00 69.56 205 GLU A C 1
ATOM 1628 O O . GLU A 1 205 ? 20.350 6.794 6.034 1.00 69.56 205 GLU A O 1
#

Radius of gyration: 24.04 Å; chains: 1; bounding box: 48×47×75 Å

Sequence (205 aa):
MIRNLTTCFVLVLSVLTLYAQRNEPLDISIDFESYDPPSTLVVPEHPKTRAKYPFIDIHNHQWRMGEGDLSTLVSEMDSLNMQVLVNLSGRGGAALKQMTDNIKAQHYEDRFAVFTNINIQSIDEPDWTEETVKQIEFDVANGAKGLKIYKSQGMNHQDKAGNRIPIDDPRIDAVWAKCGELGIPVLIHSADPKPFWQPHDSLNE